Protein AF-A0A2E2ZB61-F1 (afdb_monomer_lite)

pLDDT: mean 94.24, std 4.58, range [71.56, 98.88]

Secondary structure (DSSP, 8-state):
--EEEE-EESSEE--S-HHHHHHHHH----SEEEEEEEEE----EE--TTS-EEEEE----GGG--HHHHTTTSEEEESBTT--SSEE--HHHHHHHHHTTTTTPPTTPPP---S-EEEEE-S--HHHHHHHHHHHHTT-GGGEEEEE--GGGGGG-HHHHHHHHHHH-S--HHHHHHHHTT--B-SSS-GGGTTS-TT---THHHHS-SEEEEE-S---GGG--B--HHHHHHHHTT-EEEEES-TTHHHHHHHTT----TTTS--GGGG--SHHHHHHHHHHHHHHHHHHGGGS-HHHHHHHHHHHHHHHHT----HHHHHTT-

Structure (mmCIF, N/CA/C/O backbone):
data_AF-A0A2E2ZB61-F1
#
_entry.id   AF-A0A2E2ZB61-F1
#
loop_
_atom_site.group_PDB
_atom_site.id
_atom_site.type_symbol
_atom_site.label_atom_id
_atom_site.label_alt_id
_atom_site.label_comp_id
_atom_site.label_asym_id
_atom_site.label_entity_id
_atom_site.label_seq_id
_atom_site.pdbx_PDB_ins_code
_atom_site.Cartn_x
_atom_site.Cartn_y
_atom_site.Cartn_z
_atom_site.occupancy
_atom_site.B_iso_or_equiv
_atom_site.auth_seq_id
_atom_site.auth_comp_id
_atom_site.auth_asym_id
_atom_site.auth_atom_id
_atom_site.pdbx_PDB_model_num
ATOM 1 N N . MET A 1 1 ? -23.243 -13.666 17.366 1.00 71.56 1 MET A N 1
ATOM 2 C CA . MET A 1 1 ? -22.706 -12.735 16.355 1.00 71.56 1 MET A CA 1
ATOM 3 C C . MET A 1 1 ? -22.171 -11.531 17.093 1.00 71.56 1 MET A C 1
ATOM 5 O O . MET A 1 1 ? -22.819 -11.119 18.053 1.00 71.56 1 MET A O 1
ATOM 9 N N . ALA A 1 2 ? -21.021 -11.002 16.669 1.00 82.12 2 ALA A N 1
ATOM 10 C CA . ALA A 1 2 ? -20.515 -9.730 17.169 1.00 82.12 2 ALA A CA 1
ATOM 11 C C . ALA A 1 2 ? -21.606 -8.652 17.096 1.00 82.12 2 ALA A C 1
ATOM 13 O O . ALA A 1 2 ? -22.300 -8.531 16.085 1.00 82.12 2 ALA A O 1
ATOM 14 N N . LYS A 1 3 ? -21.768 -7.884 18.171 1.00 90.44 3 LYS A N 1
ATOM 15 C CA . LYS A 1 3 ? -22.592 -6.680 18.191 1.00 90.44 3 LYS A CA 1
ATOM 16 C C . LYS A 1 3 ? -21.649 -5.489 18.261 1.00 90.44 3 LYS A C 1
ATOM 18 O O . LYS A 1 3 ? -21.134 -5.168 19.332 1.00 90.44 3 LYS A O 1
ATOM 23 N N . ILE A 1 4 ? -21.414 -4.870 17.109 1.00 93.25 4 ILE A N 1
ATOM 24 C CA . ILE A 1 4 ? -20.531 -3.713 16.984 1.00 93.25 4 ILE A CA 1
ATOM 25 C C . ILE A 1 4 ? -21.379 -2.447 16.915 1.00 93.25 4 ILE A C 1
ATOM 27 O O . ILE A 1 4 ? -22.296 -2.342 16.100 1.00 93.25 4 ILE A O 1
ATOM 31 N N . THR A 1 5 ? -21.090 -1.487 17.787 1.00 94.88 5 THR A N 1
ATOM 32 C CA . THR A 1 5 ? -21.780 -0.190 17.835 1.00 94.88 5 THR A CA 1
ATOM 33 C C . THR A 1 5 ? -20.784 0.955 17.717 1.00 94.88 5 THR A C 1
ATOM 35 O O . THR A 1 5 ? -19.651 0.849 18.178 1.00 94.88 5 THR A O 1
ATOM 38 N N . LEU A 1 6 ? -21.201 2.066 17.112 1.00 95.38 6 LEU A N 1
ATOM 39 C CA . LEU A 1 6 ? -20.344 3.241 16.959 1.00 95.38 6 LEU A CA 1
ATOM 40 C C . LEU A 1 6 ? -20.447 4.153 18.182 1.00 95.38 6 LEU A C 1
ATOM 42 O O . LEU A 1 6 ? -21.546 4.550 18.567 1.00 95.38 6 LEU A O 1
ATOM 46 N N . ALA A 1 7 ? -19.296 4.503 18.747 1.00 94.50 7 ALA A N 1
ATOM 47 C CA . ALA A 1 7 ? -19.148 5.549 19.751 1.00 94.50 7 ALA A CA 1
ATOM 48 C C . ALA A 1 7 ? -18.750 6.867 19.072 1.00 94.50 7 ALA A C 1
ATOM 50 O O . ALA A 1 7 ? -18.017 6.870 18.078 1.00 94.50 7 ALA A O 1
ATOM 51 N N . LYS A 1 8 ? -19.218 7.998 19.608 1.00 91.12 8 LYS A N 1
ATOM 52 C CA . LYS A 1 8 ? -18.970 9.325 19.024 1.00 91.12 8 LYS A CA 1
ATOM 53 C C . LYS A 1 8 ? -18.074 10.167 19.920 1.00 91.12 8 LYS A C 1
ATOM 55 O O . LYS A 1 8 ? -18.265 10.214 21.132 1.00 91.12 8 LYS A O 1
ATOM 60 N N . GLY A 1 9 ? -17.114 10.845 19.303 1.00 91.69 9 GLY A N 1
ATOM 61 C CA . GLY A 1 9 ? -16.237 11.803 19.961 1.00 91.69 9 GLY A CA 1
ATOM 62 C C . GLY A 1 9 ? -16.667 13.249 19.726 1.00 91.69 9 GLY A C 1
ATOM 63 O O . GLY A 1 9 ? -17.231 13.577 18.684 1.00 91.69 9 GLY A O 1
ATOM 64 N N . SER A 1 10 ? -16.336 14.150 20.652 1.00 94.69 10 SER A N 1
ATOM 65 C CA . SER A 1 10 ? -16.462 15.608 20.469 1.00 94.69 10 SER A CA 1
ATOM 66 C C . SER A 1 10 ? -15.292 16.214 19.667 1.00 94.69 10 SER A C 1
ATOM 68 O O . SER A 1 10 ? -14.859 17.334 19.936 1.00 94.69 10 SER A O 1
ATOM 70 N N . PHE A 1 11 ? -14.731 15.439 18.742 1.00 93.19 11 PHE A N 1
ATOM 71 C CA . PHE A 1 11 ? -13.558 15.722 17.911 1.00 93.19 11 PHE A CA 1
ATOM 72 C C . PHE A 1 11 ? -13.803 15.154 16.505 1.00 93.19 11 PHE A C 1
ATOM 74 O O . PHE A 1 11 ? -14.871 14.595 16.241 1.00 93.19 11 PHE A O 1
ATOM 81 N N . GLN A 1 12 ? -12.851 15.295 15.580 1.00 91.50 12 GLN A N 1
ATOM 82 C CA . GLN A 1 12 ? -13.060 14.812 14.220 1.00 91.50 12 GLN A CA 1
ATOM 83 C C . GLN A 1 12 ? -13.077 13.278 14.202 1.00 91.50 12 GLN A C 1
ATOM 85 O O . GLN A 1 12 ? -12.058 12.625 14.427 1.00 91.50 12 GLN A O 1
ATOM 90 N N . CYS A 1 13 ? -14.251 12.717 13.917 1.00 90.06 13 CYS A N 1
ATOM 91 C CA . CYS A 1 13 ? -14.482 11.282 13.790 1.00 90.06 13 CYS A CA 1
ATOM 92 C C . CYS A 1 13 ? -15.027 10.952 12.400 1.00 90.06 13 CYS A C 1
ATOM 94 O O . CYS A 1 13 ? -15.670 11.792 11.763 1.00 90.06 13 CYS A O 1
ATOM 96 N N . LEU A 1 14 ? -14.833 9.714 11.951 1.00 87.94 14 LEU A N 1
ATOM 97 C CA . LEU A 1 14 ? -15.616 9.169 10.847 1.00 87.94 14 LEU A CA 1
ATOM 98 C C . LEU A 1 14 ? -16.930 8.596 1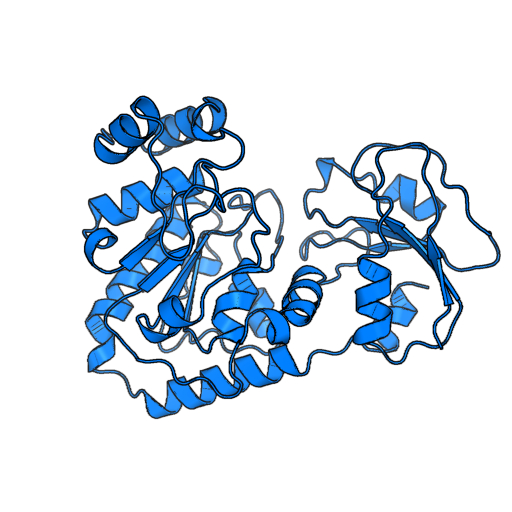1.387 1.00 87.94 14 LEU A C 1
ATOM 100 O O . LEU A 1 14 ? -16.929 7.712 12.237 1.00 87.94 14 LEU A O 1
ATOM 104 N N . ASP A 1 15 ? -18.060 9.027 10.828 1.00 83.62 15 ASP A N 1
ATOM 105 C CA . ASP A 1 15 ? -19.373 8.410 11.075 1.00 83.62 15 ASP A CA 1
ATOM 106 C C . ASP A 1 15 ? -19.550 7.129 10.222 1.00 83.62 15 ASP A C 1
ATOM 108 O O . ASP A 1 15 ? -20.551 6.942 9.528 1.00 83.62 15 ASP A O 1
ATOM 112 N N . THR A 1 16 ? -18.544 6.248 10.213 1.00 84.81 16 THR A N 1
ATOM 113 C CA . THR A 1 16 ? -18.516 5.022 9.394 1.00 84.81 16 THR A CA 1
ATOM 114 C C . THR A 1 16 ? -18.109 3.812 10.224 1.00 84.81 16 THR A C 1
ATOM 116 O O . THR A 1 16 ? -17.250 3.938 11.080 1.00 84.81 16 THR A O 1
ATOM 119 N N . ASN A 1 17 ? -18.648 2.625 9.931 1.00 88.25 17 ASN A N 1
ATOM 120 C CA . ASN A 1 17 ? -18.282 1.379 10.622 1.00 88.25 17 ASN A CA 1
ATOM 121 C C . ASN A 1 17 ? -17.197 0.591 9.868 1.00 88.25 17 ASN A C 1
ATOM 123 O O . ASN A 1 17 ? -17.417 -0.555 9.464 1.00 88.25 17 ASN A O 1
ATOM 127 N N . ARG A 1 18 ? -16.051 1.226 9.598 1.00 92.25 18 ARG A N 1
ATOM 128 C CA . ARG A 1 18 ? -15.001 0.659 8.737 1.00 92.25 18 ARG A CA 1
ATOM 129 C C . ARG A 1 18 ? -14.324 -0.536 9.395 1.00 92.25 18 ARG A C 1
ATOM 131 O O . ARG A 1 18 ? -14.334 -1.626 8.819 1.00 92.25 18 ARG A O 1
ATOM 138 N N . LEU A 1 19 ? -13.804 -0.362 10.609 1.00 94.44 19 LEU A N 1
ATOM 139 C CA . LEU A 1 19 ? -13.194 -1.458 11.361 1.00 94.44 19 LEU A CA 1
ATOM 140 C C . LEU A 1 19 ? -14.220 -2.536 11.712 1.00 94.44 19 LEU A C 1
ATOM 142 O O . LEU A 1 19 ? -13.933 -3.720 11.554 1.00 94.44 19 LEU A O 1
ATOM 146 N N . GLY A 1 20 ? -15.435 -2.151 12.110 1.00 94.50 20 GLY A N 1
ATOM 147 C CA . GLY A 1 20 ? -16.478 -3.123 12.434 1.00 94.50 20 GLY A CA 1
ATOM 148 C C . GLY A 1 20 ? -16.838 -4.027 11.256 1.00 94.50 20 GLY A C 1
ATOM 149 O O . GLY A 1 20 ? -16.889 -5.242 11.420 1.00 94.50 20 GLY A O 1
ATOM 150 N N . SER A 1 21 ? -16.963 -3.468 10.046 1.00 93.62 21 SER A N 1
ATOM 151 C CA . SER A 1 21 ? -17.215 -4.258 8.827 1.00 93.62 21 SER A CA 1
ATOM 152 C C . SER A 1 21 ? -16.088 -5.257 8.530 1.00 93.62 21 SER A C 1
ATOM 154 O O . SER A 1 21 ? -16.328 -6.348 8.011 1.00 93.62 21 SER A O 1
ATOM 156 N N . VAL A 1 22 ? -14.843 -4.891 8.853 1.00 95.44 22 VAL A N 1
ATOM 157 C CA . VAL A 1 22 ? -13.674 -5.770 8.730 1.00 95.44 22 VAL A CA 1
ATOM 158 C C . VAL A 1 22 ? -13.725 -6.897 9.769 1.00 95.44 22 VAL A C 1
ATOM 160 O O . VAL A 1 22 ? -13.552 -8.059 9.398 1.00 95.44 22 VAL A O 1
ATOM 163 N N . ILE A 1 23 ? -14.034 -6.587 11.032 1.00 95.06 23 ILE A N 1
ATOM 164 C CA . ILE A 1 23 ? -14.189 -7.576 12.113 1.00 95.06 23 ILE A CA 1
ATOM 165 C C . ILE A 1 23 ? -15.286 -8.585 11.769 1.00 95.06 23 ILE A C 1
ATOM 167 O O . ILE A 1 23 ? -15.045 -9.790 11.811 1.00 95.06 23 ILE A O 1
ATOM 171 N N . GLU A 1 24 ? -16.469 -8.111 11.380 1.00 93.50 24 GLU A N 1
ATOM 172 C CA . GLU A 1 24 ? -17.619 -8.960 11.043 1.00 93.50 24 GLU A CA 1
ATOM 173 C C . GLU A 1 24 ? -17.327 -9.918 9.881 1.00 93.50 24 GLU A C 1
ATOM 175 O O . GLU A 1 24 ? -17.855 -11.028 9.840 1.00 93.50 24 GLU A O 1
ATOM 180 N N . LYS A 1 25 ? -16.483 -9.504 8.928 1.00 94.38 25 LYS A N 1
ATOM 181 C CA . LYS A 1 25 ? -16.173 -10.293 7.731 1.00 94.38 25 LYS A CA 1
ATOM 182 C C . LYS A 1 25 ? -15.006 -11.264 7.919 1.00 94.38 25 LYS A C 1
ATOM 184 O O . LYS A 1 25 ? -14.996 -12.335 7.301 1.00 94.38 25 LYS A O 1
ATOM 189 N N . TYR A 1 26 ? -14.003 -10.893 8.713 1.00 96.31 26 TYR A N 1
ATOM 190 C CA . TYR A 1 26 ? -12.730 -11.620 8.783 1.00 96.31 26 TYR A CA 1
ATOM 191 C C . TYR A 1 26 ? -12.406 -12.221 10.146 1.00 96.31 26 TYR A C 1
ATOM 193 O O . TYR A 1 26 ? -11.349 -12.833 10.268 1.00 96.31 26 TYR A O 1
ATOM 201 N N . SER A 1 27 ? -13.300 -12.121 11.125 1.00 95.00 27 SER A N 1
ATOM 202 C CA . SER A 1 27 ? -13.147 -12.771 12.428 1.00 95.00 27 SER A CA 1
ATOM 203 C C . SER A 1 27 ? -14.341 -13.657 12.770 1.00 95.00 27 SER A C 1
ATOM 205 O O . SER A 1 27 ? -15.430 -13.475 12.229 1.00 95.00 27 SER A O 1
ATOM 207 N N . ASP A 1 28 ? -14.141 -14.563 13.726 1.00 92.81 28 ASP A N 1
ATOM 208 C CA . ASP A 1 28 ? -15.215 -15.338 14.358 1.00 92.81 28 ASP A CA 1
ATOM 209 C C . ASP A 1 28 ? -15.645 -14.721 15.706 1.00 92.81 28 ASP A C 1
ATOM 211 O O . ASP A 1 28 ? -16.215 -15.401 16.566 1.00 92.81 28 ASP A O 1
ATOM 215 N N . PHE A 1 29 ? -15.364 -13.427 15.919 1.00 92.62 29 PHE A N 1
ATOM 216 C CA . PHE A 1 29 ? -15.639 -12.758 17.185 1.00 92.62 29 PHE A CA 1
ATOM 217 C C . PHE A 1 29 ? -17.124 -12.813 17.551 1.00 92.62 29 PHE A C 1
ATOM 219 O O . PHE A 1 29 ? -18.026 -12.518 16.760 1.00 92.62 29 PHE A O 1
ATOM 226 N N . ASN A 1 30 ? -17.375 -13.160 18.810 1.00 90.88 30 ASN A N 1
ATOM 227 C CA . ASN A 1 30 ? -18.704 -13.211 19.386 1.00 90.88 30 ASN A CA 1
ATOM 228 C C . ASN A 1 30 ? -18.706 -12.459 20.719 1.00 90.88 30 ASN A C 1
ATOM 230 O O . ASN A 1 30 ? -18.315 -13.000 21.749 1.00 90.88 30 ASN A O 1
ATOM 234 N N . GLY A 1 31 ? -19.139 -11.203 20.687 1.00 91.38 31 GLY A N 1
ATOM 235 C CA . GLY A 1 31 ? -19.195 -10.324 21.849 1.00 91.38 31 GLY A CA 1
ATOM 236 C C . GLY A 1 31 ? -19.740 -8.946 21.483 1.00 91.38 31 GLY A C 1
ATOM 237 O O . GLY A 1 31 ? -20.143 -8.718 20.341 1.00 91.38 31 GLY A O 1
ATOM 238 N N . ASN A 1 32 ? -19.753 -8.035 22.453 1.00 94.31 32 ASN A N 1
ATOM 239 C CA . ASN A 1 32 ? -20.129 -6.640 22.239 1.00 94.31 32 ASN A CA 1
ATOM 240 C C . ASN A 1 32 ? -18.859 -5.785 22.179 1.00 94.31 32 ASN A C 1
ATOM 242 O O . ASN A 1 32 ? -17.970 -5.964 23.009 1.00 94.31 32 ASN A O 1
ATOM 246 N N . LEU A 1 33 ? -18.788 -4.865 21.219 1.00 95.12 33 LEU A N 1
ATOM 247 C CA . LEU A 1 33 ? -17.667 -3.941 21.063 1.00 95.12 33 LEU A CA 1
ATOM 248 C C . LEU A 1 33 ? -18.177 -2.574 20.601 1.00 95.12 33 LEU A C 1
ATOM 250 O O . LEU A 1 33 ? -19.009 -2.486 19.697 1.00 95.12 33 LEU A O 1
ATOM 254 N N . GLN A 1 34 ? -17.649 -1.507 21.190 1.00 96.69 34 GLN A N 1
ATOM 255 C CA . GLN A 1 34 ? -17.842 -0.144 20.711 1.00 96.69 34 GLN A CA 1
ATOM 256 C C . GLN A 1 34 ? -16.609 0.324 19.949 1.00 96.69 34 GLN A C 1
ATOM 258 O O . GLN A 1 34 ? -15.489 0.107 20.404 1.00 96.69 34 GLN A O 1
ATOM 263 N N . ILE A 1 35 ? -16.805 0.985 18.810 1.00 96.81 35 ILE A N 1
ATOM 264 C CA . ILE A 1 35 ? -15.712 1.542 18.007 1.00 96.81 35 ILE A CA 1
ATOM 265 C C . ILE A 1 35 ? -15.910 3.048 17.856 1.00 96.81 35 ILE A C 1
ATOM 267 O O . ILE A 1 35 ? -16.968 3.499 17.420 1.00 96.81 35 ILE A O 1
ATOM 271 N N . CYS A 1 36 ? -14.880 3.820 18.192 1.00 96.06 36 CYS A N 1
ATOM 272 C CA . CYS A 1 36 ? -14.762 5.236 17.864 1.00 96.06 36 CYS A CA 1
ATOM 273 C C . CYS A 1 36 ? -13.695 5.409 16.773 1.00 96.06 36 CYS A C 1
ATOM 275 O O . CYS A 1 36 ? -12.520 5.133 17.005 1.00 96.06 36 CYS A O 1
ATOM 277 N N . GLU A 1 37 ? -14.099 5.845 15.580 1.00 94.81 37 GLU A N 1
ATOM 278 C CA . GLU A 1 37 ? -13.208 6.024 14.423 1.00 94.81 37 GLU A CA 1
ATOM 279 C C . GLU A 1 37 ? -12.602 7.432 14.447 1.00 94.81 37 GLU A C 1
ATOM 281 O O . GLU A 1 37 ? -13.177 8.394 13.932 1.00 94.81 37 GLU A O 1
ATOM 286 N N . HIS A 1 38 ? -11.452 7.556 15.103 1.00 94.88 38 HIS A N 1
ATOM 287 C CA . HIS A 1 38 ? -10.764 8.816 15.355 1.00 94.88 38 HIS A CA 1
ATOM 288 C C . HIS A 1 38 ? -9.944 9.275 14.135 1.00 94.88 38 HIS A C 1
ATOM 290 O O . HIS A 1 38 ? -9.077 8.545 13.643 1.00 94.88 38 HIS A O 1
ATOM 296 N N . MET A 1 39 ? -10.138 10.531 13.716 1.00 92.38 39 MET A N 1
ATOM 297 C CA . MET A 1 39 ? -9.334 11.179 12.672 1.00 92.38 39 MET A CA 1
ATOM 298 C C . MET A 1 39 ? -8.326 12.165 13.253 1.00 92.38 39 MET A C 1
ATOM 300 O O . MET A 1 39 ? -7.133 12.018 13.017 1.00 92.38 39 MET A O 1
ATOM 304 N N . GLU A 1 40 ? -8.790 13.165 14.001 1.00 93.44 40 GLU A N 1
ATOM 305 C CA . GLU A 1 40 ? -7.927 14.223 14.530 1.00 93.44 40 GLU A CA 1
ATOM 306 C C . GLU A 1 40 ? -8.566 14.917 15.741 1.00 93.44 40 GLU A C 1
ATOM 308 O O . GLU A 1 40 ? -9.788 15.091 15.830 1.00 93.44 40 GLU A O 1
ATOM 313 N N . GLY A 1 41 ? -7.709 15.381 16.650 1.00 92.88 41 GLY A N 1
ATOM 314 C CA . GLY A 1 41 ? -8.080 16.227 17.777 1.00 92.88 41 GLY A CA 1
ATOM 315 C C . GLY A 1 41 ? -8.187 15.477 19.103 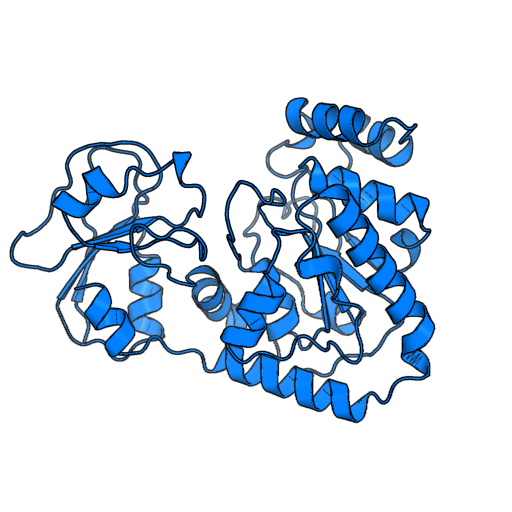1.00 92.88 41 GLY A C 1
ATOM 316 O O . GLY A 1 41 ? -7.776 14.331 19.248 1.00 92.88 41 GLY A O 1
ATOM 317 N N . LYS A 1 42 ? -8.703 16.171 20.120 1.00 94.06 42 LYS A N 1
ATOM 318 C CA . LYS A 1 42 ? -8.936 15.616 21.459 1.00 94.06 42 LYS A CA 1
ATOM 319 C C . LYS A 1 42 ? -10.298 16.055 21.960 1.00 94.06 42 LYS A C 1
ATOM 321 O O . LYS A 1 42 ? -10.725 17.179 21.702 1.00 94.06 42 LYS A O 1
ATOM 326 N N . GLY A 1 43 ? -10.952 15.189 22.717 1.00 94.25 43 GLY A N 1
ATOM 327 C CA . GLY A 1 43 ? -12.238 15.480 23.328 1.00 94.25 43 GLY A CA 1
ATOM 328 C C . GLY A 1 43 ? -12.838 14.249 23.987 1.00 94.25 43 GLY A C 1
ATOM 329 O O . GLY A 1 43 ? -12.231 13.180 24.013 1.00 94.25 43 GLY A O 1
ATOM 330 N N . ASN A 1 44 ? -14.045 14.409 24.516 1.00 94.94 44 ASN A N 1
ATOM 331 C CA . ASN A 1 44 ? -14.742 13.326 25.198 1.00 94.94 44 ASN A CA 1
ATOM 332 C C . ASN A 1 44 ? -15.339 12.342 24.190 1.00 94.94 44 ASN A C 1
ATOM 334 O O . ASN A 1 44 ? -15.680 12.731 23.072 1.00 94.94 44 ASN A O 1
ATOM 338 N N . ILE A 1 45 ? -15.508 11.092 24.618 1.00 96.31 45 ILE A N 1
ATOM 339 C CA . ILE A 1 45 ? -16.211 10.047 23.870 1.00 96.31 45 ILE A CA 1
ATOM 340 C C . ILE A 1 45 ? -17.492 9.700 24.629 1.00 96.31 45 ILE A C 1
ATOM 342 O O . ILE A 1 45 ? -17.451 9.461 25.837 1.00 96.31 45 ILE A O 1
ATOM 346 N N . GLU A 1 46 ? -18.619 9.673 23.925 1.00 95.25 46 GLU A N 1
ATOM 347 C CA . GLU A 1 46 ? -19.887 9.147 24.424 1.00 95.25 46 GLU A CA 1
ATOM 348 C C . GLU A 1 46 ? -19.982 7.657 24.075 1.00 95.25 46 GLU A C 1
ATOM 350 O O . GLU A 1 46 ? -19.995 7.283 22.899 1.00 95.25 46 GLU A O 1
ATOM 355 N N . TYR A 1 47 ? -19.992 6.810 25.106 1.00 96.12 47 TYR A N 1
ATOM 356 C CA . TYR A 1 47 ? -20.020 5.352 24.991 1.00 96.12 47 TYR A CA 1
ATOM 357 C C . TYR A 1 47 ? -20.579 4.714 26.273 1.00 96.12 47 TYR A C 1
ATOM 359 O O . TYR A 1 47 ? -20.575 5.325 27.347 1.00 96.12 47 TYR A O 1
ATOM 367 N N . ASP A 1 48 ? -21.051 3.477 26.160 1.00 96.12 48 ASP A N 1
ATOM 368 C CA . ASP A 1 48 ? -21.442 2.625 27.282 1.00 96.12 48 ASP A CA 1
ATOM 369 C C . ASP A 1 48 ? -20.199 2.101 28.019 1.00 96.12 48 ASP A C 1
ATOM 371 O O . ASP A 1 48 ? -19.383 1.394 27.436 1.00 96.12 48 ASP A O 1
ATOM 375 N N . LYS A 1 49 ? -20.054 2.415 29.307 1.00 93.62 49 LYS A N 1
ATOM 376 C CA . LYS A 1 49 ? -18.870 2.028 30.091 1.00 93.62 49 LYS A CA 1
ATOM 377 C C . LYS A 1 49 ? -18.796 0.534 30.407 1.00 93.62 49 LYS A C 1
ATOM 379 O O . LYS A 1 49 ? -17.715 0.063 30.751 1.00 93.62 49 LYS A O 1
ATOM 384 N N . ASP A 1 50 ? -19.903 -0.195 30.280 1.00 94.88 50 ASP A N 1
ATOM 385 C CA . ASP A 1 50 ? -19.951 -1.638 30.534 1.00 94.88 50 ASP A CA 1
ATOM 386 C C . ASP A 1 50 ? -19.588 -2.468 29.286 1.00 94.88 50 ASP A C 1
ATOM 388 O O . ASP A 1 50 ? -19.455 -3.691 29.363 1.00 94.88 50 ASP A O 1
ATOM 392 N N . THR A 1 51 ? -19.391 -1.813 28.134 1.00 95.88 51 THR A N 1
ATOM 393 C CA . THR A 1 51 ? -19.005 -2.448 26.869 1.00 95.88 51 THR A CA 1
ATOM 394 C C . THR A 1 51 ? -17.602 -1.983 26.446 1.00 95.88 51 THR A C 1
ATOM 396 O O . THR A 1 51 ? -17.376 -0.773 26.379 1.00 95.88 51 THR A O 1
ATOM 399 N N . PRO A 1 52 ? -16.665 -2.891 26.089 1.00 96.69 52 PRO A N 1
ATOM 400 C CA . PRO A 1 52 ? -15.321 -2.512 25.648 1.00 96.69 52 PRO A CA 1
ATOM 401 C C . PRO A 1 52 ? -15.334 -1.465 24.531 1.00 96.69 52 PRO A C 1
ATOM 403 O O . PRO A 1 52 ? -16.143 -1.549 23.602 1.00 96.69 52 PRO A O 1
ATOM 406 N N . LEU A 1 53 ? -14.432 -0.486 24.624 1.00 97.50 53 LEU A N 1
ATOM 407 C CA . LEU A 1 53 ? -14.268 0.584 23.644 1.00 97.50 53 LEU A CA 1
ATOM 408 C C . LEU A 1 53 ? -12.916 0.454 22.941 1.00 97.50 53 LEU A C 1
ATOM 410 O O . LEU A 1 53 ? -11.862 0.470 23.579 1.00 97.50 53 LEU A O 1
ATOM 414 N N . VAL A 1 54 ? -12.964 0.422 21.615 1.00 96.94 54 VAL A N 1
ATOM 415 C CA . VAL A 1 54 ? -11.814 0.569 20.729 1.00 96.94 54 VAL A CA 1
ATOM 416 C C . VAL A 1 54 ? -11.842 1.958 20.104 1.00 96.94 54 VAL A C 1
ATOM 418 O O . VAL A 1 54 ? -12.826 2.363 19.487 1.00 96.94 54 VAL A O 1
ATOM 421 N N . ILE A 1 55 ? -10.738 2.683 20.233 1.00 96.44 55 ILE A N 1
ATOM 422 C CA . ILE A 1 55 ? -10.467 3.915 19.502 1.00 96.44 55 ILE A CA 1
ATOM 423 C C . ILE A 1 55 ? -9.595 3.528 18.316 1.00 96.44 55 ILE A C 1
ATOM 425 O O . ILE A 1 55 ? -8.419 3.201 18.479 1.00 96.44 55 ILE A O 1
ATOM 429 N N . PHE A 1 56 ? -10.177 3.530 17.125 1.00 95.88 56 PHE A N 1
ATOM 430 C CA . PHE A 1 56 ? -9.475 3.148 15.914 1.00 95.88 56 PHE A CA 1
ATOM 431 C C . PHE A 1 56 ? -9.008 4.382 15.150 1.00 95.88 56 PHE A C 1
ATOM 433 O O . PHE A 1 56 ? -9.804 5.258 14.819 1.00 95.88 56 PHE A O 1
ATOM 440 N N . HIS A 1 57 ? -7.710 4.436 14.865 1.00 93.81 57 HIS A N 1
ATOM 441 C CA . HIS A 1 57 ? -7.082 5.491 14.090 1.00 93.81 57 HIS A CA 1
ATOM 442 C C . HIS A 1 57 ? -6.520 4.914 12.790 1.00 93.81 57 HIS A C 1
ATOM 444 O O . HIS A 1 57 ? -5.539 4.168 12.781 1.00 93.81 57 HIS A O 1
ATOM 450 N N . THR A 1 58 ? -7.172 5.243 11.673 1.00 87.19 58 THR A N 1
ATOM 451 C CA . THR A 1 58 ? -6.826 4.695 10.351 1.00 87.19 58 THR A CA 1
ATOM 452 C C . THR A 1 58 ? -5.514 5.239 9.794 1.00 87.19 58 THR A C 1
ATOM 454 O O . THR A 1 58 ? -4.911 4.619 8.917 1.00 87.19 58 THR A O 1
ATOM 457 N N . GLU A 1 59 ? -5.089 6.407 10.272 1.00 78.88 59 GLU A N 1
ATOM 458 C CA . GLU A 1 59 ? -3.827 7.020 9.877 1.00 78.88 59 GLU A CA 1
ATOM 459 C C . GLU A 1 59 ? -2.669 6.439 10.695 1.00 78.88 59 GLU A C 1
ATOM 461 O O . GLU A 1 59 ? -2.810 6.042 11.852 1.00 78.88 59 GLU A O 1
ATOM 466 N N . GLY A 1 60 ? -1.498 6.359 10.068 1.00 72.38 60 GLY A N 1
ATOM 467 C CA . GLY A 1 60 ? -0.271 5.928 10.733 1.00 72.38 60 GLY A CA 1
ATOM 468 C C . GLY A 1 60 ? 0.551 7.073 11.318 1.00 72.38 60 GLY A C 1
ATOM 469 O O . GLY A 1 60 ? 1.630 6.816 11.838 1.00 72.38 60 GLY A O 1
ATOM 470 N N . ASP A 1 61 ? 0.111 8.327 11.196 1.00 82.25 61 ASP A N 1
ATOM 471 C CA . ASP A 1 61 ? 0.919 9.478 11.603 1.00 82.25 61 ASP A CA 1
ATOM 472 C C . ASP A 1 61 ? 0.637 9.844 13.077 1.00 82.25 61 ASP A C 1
ATOM 474 O O . ASP A 1 61 ? -0.461 10.313 13.396 1.00 82.25 61 ASP A O 1
ATOM 478 N N . PRO A 1 62 ? 1.614 9.664 13.990 1.00 78.12 62 PRO A N 1
ATOM 479 C CA . PRO A 1 62 ? 1.418 9.875 15.424 1.00 78.12 62 PRO A CA 1
ATOM 480 C C . PRO A 1 62 ? 1.076 11.323 15.785 1.00 78.12 62 PRO A C 1
ATOM 482 O O . PRO A 1 62 ? 0.622 11.576 16.897 1.00 78.12 62 PRO A O 1
ATOM 485 N N . LYS A 1 63 ? 1.276 12.289 14.880 1.00 87.31 63 LYS A N 1
ATOM 486 C CA . LYS A 1 63 ? 0.952 13.693 15.161 1.00 87.31 63 LYS A CA 1
ATOM 487 C C . LYS A 1 63 ? -0.553 13.953 15.281 1.00 87.31 63 LYS A C 1
ATOM 489 O O . LYS A 1 63 ? -0.934 14.961 15.868 1.00 87.31 63 LYS A O 1
ATOM 494 N N . TYR A 1 64 ? -1.390 13.081 14.713 1.00 89.88 64 TYR A N 1
ATOM 495 C CA . TYR A 1 64 ? -2.838 13.282 14.687 1.00 89.88 64 TYR A CA 1
ATOM 496 C C . TYR A 1 64 ? -3.557 12.680 15.890 1.00 89.88 64 TYR A C 1
ATOM 498 O O . TYR A 1 64 ? -4.698 13.057 16.139 1.00 89.88 64 TYR A O 1
ATOM 506 N N . ILE A 1 65 ? -2.908 11.799 16.660 1.00 92.00 65 ILE A N 1
ATOM 507 C CA . ILE A 1 65 ? -3.522 11.104 17.793 1.00 92.00 65 ILE A CA 1
ATOM 508 C C . ILE A 1 65 ? -2.680 11.214 19.067 1.00 92.00 65 ILE A C 1
ATOM 510 O O . ILE A 1 65 ? -1.484 10.939 19.082 1.00 92.00 65 ILE A O 1
ATOM 514 N N . ASP A 1 66 ? -3.333 11.548 20.182 1.00 94.00 66 ASP A N 1
ATOM 515 C CA . ASP A 1 66 ? -2.743 11.403 21.514 1.00 94.00 66 ASP A CA 1
ATOM 516 C C . ASP A 1 66 ? -3.180 10.079 22.139 1.00 94.00 66 ASP A C 1
ATOM 518 O O . ASP A 1 66 ? -4.256 9.956 22.729 1.00 94.00 66 ASP A O 1
ATOM 522 N N . ILE A 1 67 ? -2.325 9.073 21.983 1.00 93.75 67 ILE A N 1
ATOM 523 C CA . ILE A 1 67 ? -2.604 7.713 22.444 1.00 93.75 67 ILE A CA 1
ATOM 524 C C . ILE A 1 67 ? -2.707 7.644 23.967 1.00 93.75 67 ILE A C 1
ATOM 526 O O . ILE A 1 67 ? -3.560 6.914 24.468 1.00 93.75 67 ILE A O 1
ATOM 530 N N . ASP A 1 68 ? -1.894 8.398 24.711 1.00 94.62 68 ASP A N 1
ATOM 531 C CA . ASP A 1 68 ? -1.940 8.367 26.178 1.00 94.62 68 ASP A CA 1
ATOM 532 C C . ASP A 1 68 ? -3.272 8.935 26.678 1.00 94.62 68 ASP A C 1
ATOM 534 O O . ASP A 1 68 ? -3.890 8.380 27.586 1.00 94.62 68 ASP A O 1
ATOM 538 N N . TYR A 1 69 ? -3.750 10.011 26.045 1.00 95.88 69 TYR A N 1
ATOM 539 C CA . TYR A 1 69 ? -5.059 10.584 26.337 1.00 95.88 69 TYR A CA 1
ATOM 540 C C . TYR A 1 69 ? -6.190 9.587 26.054 1.00 95.88 69 TYR A C 1
ATOM 542 O O . TYR A 1 69 ? -7.008 9.329 26.941 1.00 95.88 69 TYR A O 1
ATOM 550 N N . PHE A 1 70 ? -6.226 8.999 24.853 1.00 96.25 70 PHE A N 1
ATOM 551 C CA . PHE A 1 70 ? -7.313 8.101 24.450 1.00 96.25 70 PHE A CA 1
ATOM 552 C C . PHE A 1 70 ? -7.281 6.737 25.146 1.00 96.25 70 PHE A C 1
ATOM 554 O O . PHE A 1 70 ? -8.338 6.141 25.353 1.00 96.25 70 PHE A O 1
ATOM 561 N N . SER A 1 71 ? -6.110 6.295 25.614 1.00 95.19 71 SER A N 1
ATOM 562 C CA . SER A 1 71 ? -5.969 5.072 26.416 1.00 95.19 71 SER A CA 1
ATOM 563 C C . SER A 1 71 ? -6.716 5.136 27.755 1.00 95.19 71 SER A C 1
ATOM 565 O O . SER A 1 71 ? -6.960 4.100 28.366 1.00 95.19 71 SER A O 1
ATOM 567 N N . ASN A 1 72 ? -7.123 6.332 28.207 1.00 95.06 72 ASN A N 1
ATOM 568 C CA . ASN A 1 72 ? -7.983 6.492 29.386 1.00 95.06 72 ASN A CA 1
ATOM 569 C C . ASN A 1 72 ? -9.459 6.146 29.118 1.00 95.06 72 ASN A C 1
ATOM 571 O O . ASN A 1 72 ? -10.225 5.998 30.068 1.00 95.06 72 ASN A O 1
ATOM 575 N N . PHE A 1 73 ? -9.874 6.057 27.850 1.00 95.50 73 PHE A N 1
ATOM 576 C CA . PHE A 1 73 ? -11.250 5.733 27.459 1.00 95.50 73 PHE A CA 1
ATOM 577 C C . PHE A 1 73 ? -11.392 4.278 27.005 1.00 95.50 73 PHE A C 1
ATOM 579 O O . PHE A 1 73 ? -12.415 3.656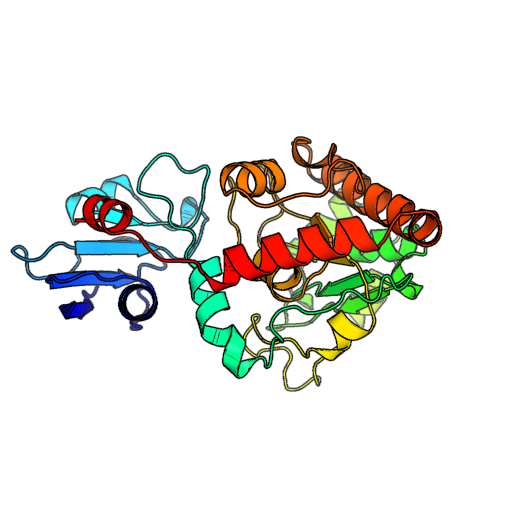 27.270 1.00 95.50 73 PHE A O 1
ATOM 586 N N . GLY A 1 74 ? -10.386 3.740 26.317 1.00 95.56 74 GLY A N 1
ATOM 587 C CA . GLY A 1 74 ? -10.426 2.402 25.734 1.00 95.56 74 GLY A CA 1
ATOM 588 C C . GLY A 1 74 ? -9.105 2.027 25.069 1.00 95.56 74 GLY A C 1
ATOM 589 O O . GLY A 1 74 ? -8.110 2.744 25.190 1.00 95.56 74 GLY A O 1
ATOM 590 N N . LYS A 1 75 ? -9.070 0.900 24.356 1.00 96.56 75 LYS A N 1
ATOM 591 C CA . LYS A 1 75 ? -7.867 0.471 23.630 1.00 96.56 75 LYS A CA 1
ATOM 592 C C . LYS A 1 75 ? -7.698 1.271 22.349 1.00 96.56 75 LYS A C 1
ATOM 594 O O . LYS A 1 75 ? -8.639 1.415 21.576 1.00 96.56 75 LYS A O 1
ATOM 599 N N . VAL A 1 76 ? -6.486 1.764 22.106 1.00 96.06 76 VAL A N 1
ATOM 600 C CA . VAL A 1 76 ? -6.161 2.490 20.876 1.00 96.06 76 VAL A CA 1
ATOM 601 C C . VAL A 1 76 ? -5.535 1.539 19.865 1.00 96.06 76 VAL A C 1
ATOM 603 O O . VAL A 1 76 ? -4.498 0.936 20.143 1.00 96.06 76 VAL A O 1
ATOM 606 N N . ILE A 1 77 ? -6.146 1.444 18.687 1.00 95.31 77 ILE A N 1
ATOM 607 C CA . ILE A 1 77 ? -5.660 0.657 17.553 1.00 95.31 77 ILE A CA 1
ATOM 608 C C . ILE A 1 77 ? -5.232 1.609 16.433 1.00 95.31 77 ILE A C 1
ATOM 610 O O . ILE A 1 77 ? -5.967 2.540 16.104 1.00 95.31 77 ILE A O 1
ATOM 614 N N . HIS A 1 78 ? -4.065 1.375 15.831 1.00 94.69 78 HIS A N 1
ATOM 615 C CA . HIS A 1 78 ? -3.504 2.212 14.764 1.00 94.69 78 HIS A CA 1
ATOM 616 C C . HIS A 1 78 ? -2.828 1.385 13.665 1.00 94.69 78 HIS A C 1
ATOM 618 O O . HIS A 1 78 ? -2.569 0.195 13.815 1.00 94.69 78 HIS A O 1
ATOM 624 N N . CYS A 1 79 ? -2.492 2.037 12.553 1.00 94.44 79 CYS A N 1
ATOM 625 C CA . CYS A 1 79 ? -1.961 1.374 11.356 1.00 94.44 79 CYS A CA 1
ATOM 626 C C . CYS A 1 79 ? -0.436 1.524 11.159 1.00 94.44 79 CYS A C 1
ATOM 628 O O . CYS A 1 79 ? 0.079 1.211 10.089 1.00 94.44 79 CYS A O 1
ATOM 630 N N . ASN A 1 80 ? 0.295 2.024 12.161 1.00 93.81 80 ASN A N 1
ATOM 631 C CA . ASN A 1 80 ? 1.760 2.170 12.123 1.00 93.81 80 ASN A CA 1
ATOM 632 C C . ASN A 1 80 ? 2.477 1.054 12.899 1.00 93.81 80 ASN A C 1
ATOM 634 O O . ASN A 1 80 ? 2.344 0.985 14.117 1.00 93.81 80 ASN A O 1
ATOM 638 N N . ALA A 1 81 ? 3.254 0.212 12.220 1.00 92.94 81 ALA A N 1
ATOM 639 C CA . ALA A 1 81 ? 3.893 -0.968 12.806 1.00 92.94 81 ALA A CA 1
ATOM 640 C C . ALA A 1 81 ? 5.084 -0.652 13.732 1.00 92.94 81 ALA A C 1
ATOM 642 O O . ALA A 1 81 ? 5.459 -1.490 14.547 1.00 92.94 81 ALA A O 1
ATOM 643 N N . ASN A 1 82 ? 5.676 0.546 13.646 1.00 90.69 82 ASN A N 1
ATOM 644 C CA . ASN A 1 82 ? 6.772 0.959 14.535 1.00 90.69 82 ASN A CA 1
ATOM 645 C C . ASN A 1 82 ? 6.301 1.739 15.766 1.00 90.69 82 ASN A C 1
ATOM 647 O O . ASN A 1 82 ? 7.107 2.018 16.655 1.00 90.69 82 ASN A O 1
ATOM 651 N N . MET A 1 83 ? 5.026 2.126 15.829 1.00 88.25 83 MET A N 1
ATOM 652 C CA . MET A 1 83 ? 4.490 2.813 16.999 1.00 88.25 83 MET A CA 1
ATOM 653 C C . MET A 1 83 ? 4.307 1.815 18.145 1.00 88.25 83 MET A C 1
ATOM 655 O O . MET A 1 83 ? 3.562 0.850 18.029 1.00 88.25 83 MET A O 1
ATOM 659 N N . SER A 1 84 ? 5.009 2.056 19.254 1.00 87.12 84 SER A N 1
ATOM 660 C CA . SER A 1 84 ? 4.999 1.178 20.432 1.00 87.12 84 SER A CA 1
ATOM 661 C C . SER A 1 84 ? 3.831 1.428 21.385 1.00 87.12 84 SER A C 1
ATOM 663 O O . SER A 1 84 ? 3.507 0.571 22.202 1.00 87.12 84 SER A O 1
ATOM 665 N N . LYS A 1 85 ? 3.228 2.619 21.321 1.00 90.62 85 LYS A N 1
ATOM 666 C CA . LYS A 1 85 ? 2.033 2.961 22.093 1.00 90.62 85 LYS A CA 1
ATOM 667 C C . LYS A 1 85 ? 0.799 2.568 21.297 1.00 90.62 85 LYS A C 1
ATOM 669 O O . LYS A 1 85 ? 0.710 2.922 20.130 1.00 90.62 85 LYS A O 1
ATOM 674 N N . GLY A 1 86 ? -0.168 1.943 21.961 1.00 92.62 86 GLY A N 1
ATOM 675 C CA . GLY A 1 86 ? -1.351 1.399 21.300 1.00 92.62 86 GLY A CA 1
ATOM 676 C C . GLY A 1 86 ? -1.086 0.015 20.712 1.00 92.62 86 GLY A C 1
ATOM 677 O O . GLY A 1 86 ? -0.131 -0.663 21.093 1.00 92.62 86 GLY A O 1
ATOM 678 N N . ILE A 1 87 ? -1.985 -0.424 19.837 1.00 94.81 87 ILE A N 1
ATOM 679 C CA . ILE A 1 87 ? -1.934 -1.734 19.190 1.00 94.81 87 ILE A CA 1
ATOM 680 C C . ILE A 1 87 ? -1.903 -1.524 17.680 1.00 94.81 87 ILE A C 1
ATOM 682 O O . ILE A 1 87 ? -2.815 -0.930 17.103 1.00 94.81 87 ILE A O 1
ATOM 686 N N . PHE A 1 88 ? -0.864 -2.044 17.032 1.00 94.94 88 PHE A N 1
ATOM 687 C CA . PHE A 1 88 ? -0.817 -2.088 15.579 1.00 94.94 88 PHE A CA 1
ATOM 688 C C . PHE A 1 88 ? -1.858 -3.074 15.037 1.00 94.94 88 PHE A C 1
ATOM 690 O O . PHE A 1 88 ? -1.933 -4.220 15.477 1.00 94.94 88 PHE A O 1
ATOM 697 N N . PHE A 1 89 ? -2.607 -2.640 14.028 1.00 95.44 89 PHE A N 1
ATOM 698 C CA . PHE A 1 89 ? -3.467 -3.491 13.223 1.00 95.44 89 PHE A CA 1
ATOM 699 C C . PHE A 1 89 ? -3.262 -3.180 11.742 1.00 95.44 89 PHE A C 1
ATOM 701 O O . PHE A 1 89 ? -3.342 -2.028 11.308 1.00 95.44 89 PHE A O 1
ATOM 708 N N . ASN A 1 90 ? -3.041 -4.221 10.940 1.00 94.62 90 ASN A N 1
ATOM 709 C CA . ASN A 1 90 ? -2.846 -4.115 9.494 1.00 94.62 90 ASN A CA 1
ATOM 710 C C . ASN A 1 90 ? -4.186 -3.930 8.753 1.00 94.62 90 ASN A C 1
ATOM 712 O O . ASN A 1 90 ? -4.558 -4.708 7.871 1.00 94.62 90 ASN A O 1
ATOM 716 N N . TYR A 1 91 ? -4.939 -2.899 9.137 1.00 96.06 91 TYR A N 1
ATOM 717 C CA . TYR A 1 91 ? -6.286 -2.630 8.641 1.00 96.06 91 TYR A CA 1
ATOM 718 C C . TYR A 1 91 ? -6.334 -2.540 7.111 1.00 96.06 91 TYR A C 1
ATOM 720 O O . TYR A 1 91 ? -7.231 -3.105 6.492 1.00 96.06 91 TYR A O 1
ATOM 728 N N . TRP A 1 92 ? -5.358 -1.872 6.488 1.00 96.06 92 TRP A N 1
ATOM 729 C CA . TRP A 1 92 ? -5.357 -1.628 5.043 1.00 96.06 92 TRP A CA 1
ATOM 730 C C . TRP A 1 92 ? -5.228 -2.903 4.197 1.00 96.06 92 TRP A C 1
ATOM 732 O O . TRP A 1 92 ? -5.702 -2.923 3.060 1.00 96.06 92 TRP A O 1
ATOM 742 N N . ALA A 1 93 ? -4.667 -3.985 4.750 1.00 97.06 93 ALA A N 1
ATOM 743 C CA . ALA A 1 93 ? -4.701 -5.302 4.116 1.00 97.06 93 ALA A CA 1
ATOM 744 C C . ALA A 1 93 ? -6.126 -5.861 4.058 1.00 97.06 93 ALA A C 1
ATOM 746 O O . ALA A 1 93 ? -6.606 -6.235 2.988 1.00 97.06 93 ALA A O 1
ATOM 747 N N . TYR A 1 94 ? -6.822 -5.877 5.199 1.00 97.12 94 TYR A N 1
ATOM 748 C CA . TYR A 1 94 ? -8.192 -6.385 5.302 1.00 97.12 94 TYR A CA 1
ATOM 749 C C . TYR A 1 94 ? -9.183 -5.534 4.522 1.00 97.12 94 TYR A C 1
ATOM 751 O O . TYR A 1 94 ? -10.067 -6.050 3.838 1.00 97.12 94 TYR A O 1
ATOM 759 N N . ASP A 1 95 ? -9.019 -4.224 4.606 1.00 95.12 95 ASP A N 1
ATOM 760 C CA . ASP A 1 95 ? -9.799 -3.253 3.871 1.00 95.12 95 ASP A CA 1
ATOM 761 C C . ASP A 1 95 ? -9.644 -3.482 2.357 1.00 95.12 95 ASP A C 1
ATOM 763 O O . ASP A 1 95 ? -10.655 -3.669 1.684 1.00 95.12 95 ASP A O 1
ATOM 767 N N . TYR A 1 96 ? -8.428 -3.650 1.824 1.00 96.06 96 TYR A N 1
ATOM 768 C CA . TYR A 1 96 ? -8.245 -4.041 0.421 1.00 96.06 96 TYR A CA 1
ATOM 769 C C . TYR A 1 96 ? -8.834 -5.426 0.102 1.00 96.06 96 TYR A C 1
ATOM 771 O O . TYR A 1 96 ? -9.501 -5.595 -0.924 1.00 96.06 96 TYR A O 1
ATOM 779 N N . LEU A 1 97 ? -8.679 -6.399 1.008 1.00 95.62 97 LEU A N 1
ATOM 780 C CA . LEU A 1 97 ? -9.259 -7.737 0.878 1.00 95.62 97 LEU A CA 1
ATOM 781 C C . LEU A 1 97 ? -10.787 -7.676 0.700 1.00 95.62 97 LEU A C 1
ATOM 783 O O . LEU A 1 97 ? -11.354 -8.479 -0.044 1.00 95.62 97 LEU A O 1
ATOM 787 N N . THR A 1 98 ? -11.475 -6.691 1.305 1.00 93.94 98 THR A N 1
ATOM 788 C CA . THR A 1 98 ? -12.931 -6.522 1.119 1.00 93.94 98 THR A CA 1
ATOM 789 C C . THR A 1 98 ? -13.345 -6.257 -0.327 1.00 93.94 98 THR A C 1
ATOM 791 O O . THR A 1 98 ? -14.455 -6.655 -0.690 1.00 93.94 98 THR A O 1
ATOM 794 N N . HIS A 1 99 ? -12.456 -5.683 -1.142 1.00 92.75 99 HIS A N 1
ATOM 795 C CA . HIS A 1 99 ? -12.727 -5.259 -2.515 1.00 92.75 99 HIS A CA 1
ATOM 796 C C . HIS A 1 99 ? -12.264 -6.256 -3.584 1.00 92.75 99 HIS A C 1
ATOM 798 O O . HIS A 1 99 ? -12.594 -6.078 -4.751 1.00 92.75 99 HIS A O 1
ATOM 804 N N . ILE A 1 100 ? -11.559 -7.335 -3.229 1.00 93.44 100 ILE A N 1
ATOM 805 C CA . ILE A 1 100 ? -10.990 -8.298 -4.198 1.00 93.44 100 ILE A CA 1
ATOM 806 C C . ILE A 1 100 ? -12.020 -8.813 -5.208 1.00 93.44 100 ILE A C 1
ATOM 808 O O . ILE A 1 100 ? -11.749 -8.849 -6.409 1.00 93.44 100 ILE A O 1
ATOM 812 N N . LYS A 1 101 ? -13.226 -9.153 -4.738 1.00 90.81 101 LYS A N 1
ATOM 813 C CA . LYS A 1 101 ? -14.313 -9.632 -5.603 1.00 90.81 101 LYS A CA 1
ATOM 814 C C . LYS A 1 101 ? -14.835 -8.541 -6.545 1.00 90.81 101 LYS A C 1
ATOM 816 O O . LYS A 1 101 ? -15.105 -8.831 -7.703 1.00 90.81 101 LYS A O 1
ATOM 821 N N . GLU A 1 102 ? -14.985 -7.313 -6.050 1.00 91.06 102 GLU A N 1
ATOM 822 C CA . GLU A 1 102 ? -15.448 -6.157 -6.836 1.00 91.06 102 GLU A CA 1
ATOM 823 C C . GLU A 1 102 ? -14.433 -5.779 -7.920 1.00 91.06 102 GLU A C 1
ATOM 825 O O . GLU A 1 102 ? -14.805 -5.480 -9.050 1.00 91.06 102 GLU A O 1
ATOM 830 N N . LEU A 1 103 ? -13.145 -5.863 -7.586 1.00 89.75 103 LEU A N 1
ATOM 831 C CA . LEU A 1 103 ? -12.030 -5.556 -8.479 1.00 89.75 103 LEU A CA 1
ATOM 832 C C . LEU A 1 103 ? -11.786 -6.638 -9.542 1.00 89.75 103 LEU A C 1
ATOM 834 O O . LEU A 1 103 ? -10.949 -6.452 -10.422 1.00 89.75 103 LEU A O 1
ATOM 838 N N . GLY A 1 104 ? -12.484 -7.776 -9.464 1.00 90.12 104 GLY A N 1
ATOM 839 C CA . GLY A 1 104 ? -12.301 -8.887 -10.398 1.00 90.12 104 GLY A CA 1
ATOM 840 C C . GLY A 1 104 ? -10.903 -9.511 -10.338 1.00 90.12 104 GLY A C 1
ATOM 841 O O . GLY A 1 104 ? -10.440 -10.054 -11.341 1.00 90.12 104 GLY A O 1
ATOM 842 N N . VAL A 1 105 ? -10.225 -9.428 -9.187 1.00 90.31 105 VAL A N 1
ATOM 843 C CA . VAL A 1 105 ? -8.903 -10.037 -8.987 1.00 90.31 105 VAL A CA 1
ATOM 844 C C . VAL A 1 105 ? -9.039 -11.557 -9.059 1.00 90.31 105 VAL A C 1
ATOM 846 O O . VAL A 1 105 ? -9.818 -12.162 -8.319 1.00 90.31 105 VAL A O 1
ATOM 849 N N . GLN A 1 106 ? -8.286 -12.180 -9.965 1.00 85.94 106 GLN A N 1
ATOM 850 C CA . GLN A 1 106 ? -8.342 -13.622 -10.190 1.00 85.94 106 GLN A CA 1
ATOM 851 C C . GLN A 1 106 ? -7.508 -14.383 -9.160 1.00 85.94 106 GLN A C 1
ATOM 853 O O . GLN A 1 106 ? -6.367 -14.024 -8.868 1.00 85.94 106 GLN A O 1
ATOM 858 N N . THR A 1 107 ? -8.056 -15.480 -8.642 1.00 85.00 107 THR A N 1
ATOM 859 C CA . THR A 1 107 ? -7.300 -16.408 -7.800 1.00 85.00 107 THR A CA 1
ATOM 860 C C . THR A 1 107 ? -6.339 -17.235 -8.652 1.00 85.00 107 THR A C 1
ATOM 862 O O . THR A 1 107 ? -6.652 -17.619 -9.777 1.00 85.00 107 THR A O 1
ATOM 865 N N . ASN A 1 108 ? -5.156 -17.521 -8.109 1.00 81.81 108 ASN A N 1
ATOM 866 C CA . ASN A 1 108 ? -4.050 -18.193 -8.791 1.00 81.81 108 ASN A CA 1
ATOM 867 C C . ASN A 1 108 ? -3.602 -17.487 -10.082 1.00 81.81 108 ASN A C 1
ATOM 869 O O . ASN A 1 108 ? -3.283 -18.158 -11.069 1.00 81.81 108 ASN A O 1
ATOM 873 N N . ASN A 1 109 ? -3.566 -16.149 -10.061 1.00 85.62 109 ASN A N 1
ATOM 874 C CA . ASN A 1 109 ? -3.160 -15.355 -11.217 1.00 85.62 109 ASN A CA 1
ATOM 875 C C . ASN A 1 109 ? -1.747 -15.741 -11.691 1.00 85.62 109 ASN A C 1
ATOM 877 O O . ASN A 1 109 ? -0.891 -16.134 -10.889 1.00 85.62 109 ASN A O 1
ATOM 881 N N . GLN A 1 110 ? -1.517 -15.641 -12.997 1.00 91.69 110 GLN A N 1
ATOM 882 C CA . GLN A 1 110 ? -0.226 -15.927 -13.613 1.00 91.69 110 GLN A CA 1
ATOM 883 C C . GLN A 1 110 ? 0.468 -14.606 -13.924 1.00 91.69 110 GLN A C 1
ATOM 885 O O . GLN A 1 110 ? -0.083 -13.751 -14.614 1.00 91.69 110 GLN A O 1
ATOM 890 N N . ASN A 1 111 ? 1.681 -14.450 -13.419 1.00 96.12 111 ASN A N 1
ATOM 891 C CA . ASN A 1 111 ? 2.557 -13.365 -13.797 1.00 96.12 111 ASN A CA 1
ATOM 892 C C . ASN A 1 111 ? 3.009 -13.577 -15.243 1.00 96.12 111 ASN A C 1
ATOM 894 O O . ASN A 1 111 ? 3.385 -14.681 -15.640 1.00 96.12 111 ASN A O 1
ATOM 898 N N . THR A 1 112 ? 2.980 -12.517 -16.042 1.00 93.31 112 THR A N 1
ATOM 899 C CA . THR A 1 112 ? 3.373 -12.608 -17.454 1.00 93.31 112 THR A CA 1
ATOM 900 C C . THR A 1 112 ? 4.878 -12.660 -17.654 1.00 93.31 112 THR A C 1
ATOM 902 O O . THR A 1 112 ? 5.346 -13.036 -18.729 1.00 93.31 112 THR A O 1
ATOM 905 N N . PHE A 1 113 ? 5.642 -12.258 -16.637 1.00 96.25 113 PHE A N 1
ATOM 906 C CA . PHE A 1 113 ? 7.076 -12.032 -16.725 1.00 96.25 113 PHE A CA 1
ATOM 907 C C . PHE A 1 113 ? 7.443 -11.160 -17.936 1.00 96.25 113 PHE A C 1
ATOM 909 O O . PHE A 1 113 ? 8.466 -11.375 -18.589 1.00 96.25 113 PHE A O 1
ATOM 916 N N . ALA A 1 114 ? 6.578 -10.191 -18.261 1.00 95.75 114 ALA A N 1
ATOM 917 C CA . ALA A 1 114 ? 6.844 -9.169 -19.257 1.00 95.75 114 ALA A CA 1
ATOM 918 C C . ALA A 1 114 ? 8.001 -8.267 -18.807 1.00 95.75 114 ALA A C 1
ATOM 920 O O . ALA A 1 114 ? 8.114 -7.923 -17.628 1.00 95.75 114 ALA A O 1
ATOM 921 N N . LYS A 1 115 ? 8.802 -7.788 -19.765 1.00 96.62 115 LYS A N 1
ATOM 922 C CA . LYS A 1 115 ? 9.809 -6.725 -19.573 1.00 96.62 115 LYS A CA 1
ATOM 923 C C . LYS A 1 115 ? 9.172 -5.341 -19.407 1.00 96.62 115 LYS A C 1
ATOM 925 O O . LYS A 1 115 ? 9.568 -4.380 -20.057 1.00 96.62 115 LYS A O 1
ATOM 930 N N . LYS A 1 116 ? 8.133 -5.267 -18.582 1.00 97.75 116 LYS A N 1
ATOM 931 C CA . LYS A 1 116 ? 7.401 -4.051 -18.257 1.00 97.75 116 LYS A CA 1
ATOM 932 C C . LYS A 1 116 ? 7.073 -4.049 -16.777 1.00 97.75 116 LYS A C 1
ATOM 934 O O . LYS A 1 116 ? 6.718 -5.089 -16.212 1.00 97.75 116 LYS A O 1
ATOM 939 N N . PHE A 1 117 ? 7.152 -2.875 -16.168 1.00 98.69 117 PHE A N 1
ATOM 940 C CA . PHE A 1 117 ? 6.753 -2.673 -14.781 1.00 98.69 117 PHE A CA 1
ATOM 941 C C . PHE A 1 117 ? 5.500 -1.812 -14.684 1.00 98.69 117 PHE A C 1
ATOM 943 O O . PHE A 1 117 ? 5.149 -1.076 -15.604 1.00 98.69 117 PHE A O 1
ATOM 950 N N . LEU A 1 118 ? 4.839 -1.897 -13.540 1.00 98.75 118 LEU A N 1
ATOM 951 C CA . LEU A 1 118 ? 3.709 -1.059 -13.176 1.00 98.75 118 LEU A CA 1
ATOM 952 C C . LEU A 1 118 ? 4.127 -0.092 -12.071 1.00 98.75 118 LEU A C 1
ATOM 954 O O . LEU A 1 118 ? 4.607 -0.524 -11.027 1.00 98.75 118 LEU A O 1
ATOM 958 N N . CYS A 1 119 ? 3.871 1.198 -12.248 1.00 98.56 119 CYS A N 1
ATOM 959 C CA . CYS A 1 119 ? 3.987 2.191 -11.188 1.00 98.56 119 CYS A CA 1
ATOM 960 C C . CYS A 1 119 ? 2.719 3.040 -11.142 1.00 98.56 119 CYS A C 1
ATOM 962 O O . CYS A 1 119 ? 2.561 4.017 -11.875 1.00 98.56 119 CYS A O 1
ATOM 964 N N . LEU A 1 120 ? 1.799 2.670 -10.249 1.00 97.19 120 LEU A N 1
ATOM 965 C CA . LEU A 1 120 ? 0.617 3.479 -9.953 1.00 97.19 120 LEU A CA 1
ATOM 966 C C . LEU A 1 120 ? 1.000 4.655 -9.043 1.00 97.19 120 LEU A C 1
ATOM 968 O O . LEU A 1 120 ? 0.595 4.714 -7.880 1.00 97.19 120 LEU A O 1
ATOM 972 N N . ASN A 1 121 ? 1.818 5.575 -9.562 1.00 95.81 121 ASN A N 1
ATOM 973 C CA . ASN A 1 121 ? 2.242 6.761 -8.834 1.00 95.81 121 ASN A CA 1
ATOM 974 C C . ASN A 1 121 ? 1.025 7.677 -8.649 1.00 95.81 121 ASN A C 1
ATOM 976 O O . ASN A 1 121 ? 0.429 8.148 -9.621 1.00 95.81 121 ASN A O 1
ATOM 980 N N . GLY A 1 122 ? 0.591 7.843 -7.401 1.00 91.06 122 GLY A N 1
ATOM 981 C CA . GLY A 1 122 ? -0.672 8.497 -7.059 1.00 91.06 122 GLY A CA 1
ATOM 982 C C . GLY A 1 122 ? -0.652 10.021 -7.221 1.00 91.06 122 GLY A C 1
ATOM 983 O O . GLY A 1 122 ? -0.136 10.568 -8.193 1.00 91.06 122 GLY A O 1
ATOM 984 N N . ARG A 1 123 ? -1.257 10.724 -6.255 1.00 92.31 123 ARG A N 1
ATOM 985 C CA . ARG A 1 123 ? -1.248 12.196 -6.229 1.00 92.31 123 ARG A CA 1
ATOM 986 C C . ARG A 1 123 ? 0.171 12.762 -6.069 1.00 92.31 123 ARG A C 1
ATOM 988 O O . ARG A 1 123 ? 0.953 12.110 -5.376 1.00 92.31 123 ARG A O 1
ATOM 995 N N . PRO A 1 124 ? 0.465 13.963 -6.596 1.00 95.12 124 PRO A N 1
ATOM 996 C CA . PRO A 1 124 ? 1.726 14.657 -6.384 1.00 95.12 124 PRO A CA 1
ATOM 997 C C . PRO A 1 124 ? 2.135 14.750 -4.911 1.00 95.12 124 PRO A C 1
ATOM 999 O O . PRO A 1 124 ? 1.413 15.283 -4.071 1.00 95.12 124 PRO A O 1
ATOM 1002 N N . ASP A 1 125 ? 3.318 14.233 -4.625 1.00 95.56 125 ASP A N 1
ATOM 1003 C CA . ASP A 1 125 ? 4.050 14.376 -3.370 1.00 95.56 125 ASP A CA 1
ATOM 1004 C C . ASP A 1 125 ? 5.545 14.370 -3.729 1.00 95.56 125 ASP A C 1
ATOM 1006 O O . ASP A 1 125 ? 5.908 13.953 -4.836 1.00 95.56 125 ASP A O 1
ATOM 1010 N N . TRP A 1 126 ? 6.417 14.839 -2.842 1.00 96.56 126 TRP A N 1
ATOM 1011 C CA . TRP A 1 126 ? 7.825 15.078 -3.150 1.00 96.56 126 TRP A CA 1
ATOM 1012 C C . TRP A 1 126 ? 8.530 13.793 -3.618 1.00 96.56 126 TRP A C 1
ATOM 1014 O O . TRP A 1 126 ? 9.242 13.814 -4.623 1.00 96.56 126 TRP A O 1
ATOM 1024 N N . HIS A 1 127 ? 8.265 12.644 -2.978 1.00 97.44 127 HIS A N 1
ATOM 1025 C CA . HIS A 1 127 ? 8.870 11.354 -3.347 1.00 97.44 127 HIS A CA 1
ATOM 1026 C C . HIS A 1 127 ? 8.316 10.804 -4.654 1.00 97.44 127 HIS A C 1
ATOM 1028 O O . HIS A 1 127 ? 8.993 10.056 -5.356 1.00 97.44 127 HIS A O 1
ATOM 1034 N N . ARG A 1 128 ? 7.086 11.178 -5.006 1.00 97.94 128 ARG A N 1
ATOM 1035 C CA . ARG A 1 128 ? 6.441 10.757 -6.251 1.00 97.94 128 ARG A CA 1
ATOM 1036 C C . ARG A 1 128 ? 6.928 11.575 -7.436 1.00 97.94 128 ARG A C 1
ATOM 1038 O O . ARG A 1 128 ? 7.126 10.986 -8.495 1.00 97.94 128 ARG A O 1
ATOM 1045 N N . TYR A 1 129 ? 7.178 12.875 -7.251 1.00 98.00 129 TYR A N 1
ATOM 1046 C CA . TYR A 1 129 ? 7.931 13.678 -8.220 1.00 98.00 129 TYR A CA 1
ATOM 1047 C C . TYR A 1 129 ? 9.343 13.117 -8.401 1.00 98.00 129 TYR A C 1
ATOM 1049 O O . TYR A 1 129 ? 9.747 12.861 -9.531 1.00 98.00 129 TYR A O 1
ATOM 1057 N N . TYR A 1 130 ? 10.039 12.835 -7.293 1.00 98.38 130 TYR A N 1
ATOM 1058 C CA . TYR A 1 130 ? 11.374 12.234 -7.308 1.00 98.38 130 TYR A CA 1
ATOM 1059 C C . TYR A 1 130 ? 11.400 10.918 -8.089 1.00 98.38 130 TYR A C 1
ATOM 1061 O O . TYR A 1 130 ? 12.191 10.757 -9.013 1.00 98.38 130 TYR A O 1
ATOM 1069 N N . THR A 1 131 ? 10.471 10.010 -7.778 1.00 98.44 131 THR A N 1
ATOM 1070 C CA . THR A 1 131 ? 10.331 8.722 -8.468 1.00 98.44 131 THR A CA 1
ATOM 1071 C C . THR A 1 131 ? 10.091 8.916 -9.960 1.00 98.44 131 THR A C 1
ATOM 1073 O O . THR A 1 131 ? 10.763 8.284 -10.766 1.00 98.44 131 THR A O 1
ATOM 1076 N N . LEU A 1 132 ? 9.162 9.797 -10.351 1.00 98.25 132 LEU A N 1
ATOM 1077 C CA . LEU A 1 132 ? 8.864 10.023 -11.766 1.00 98.25 132 LEU A CA 1
ATOM 1078 C C . LEU A 1 132 ? 10.072 10.605 -12.515 1.00 98.25 132 LEU A C 1
ATOM 1080 O O . LEU A 1 132 ? 10.392 10.121 -13.597 1.00 98.25 132 LEU A O 1
ATOM 1084 N N . GLN A 1 133 ? 10.779 11.574 -11.926 1.00 98.31 133 GLN A N 1
ATOM 1085 C CA . GLN A 1 133 ? 11.999 12.121 -12.521 1.00 98.31 133 GLN A CA 1
ATOM 1086 C C . GLN A 1 133 ? 13.087 11.054 -12.671 1.00 98.31 133 GLN A C 1
ATOM 1088 O O . GLN A 1 133 ? 13.709 10.952 -13.721 1.00 98.31 133 GLN A O 1
ATOM 1093 N N . MET A 1 134 ? 13.284 10.206 -11.663 1.00 98.00 134 MET A N 1
ATOM 1094 C CA . MET A 1 134 ? 14.240 9.106 -11.756 1.00 98.00 134 MET A CA 1
ATOM 1095 C C . MET A 1 134 ? 13.911 8.110 -12.869 1.00 98.00 134 MET A C 1
ATOM 1097 O O . MET A 1 134 ? 14.819 7.579 -13.511 1.00 98.00 134 MET A O 1
ATOM 1101 N N . LEU A 1 135 ? 12.627 7.832 -13.099 1.00 98.38 135 LEU A N 1
ATOM 1102 C CA . LEU A 1 135 ? 12.210 6.973 -14.205 1.00 98.38 135 LEU A CA 1
ATOM 1103 C C . LEU A 1 135 ? 12.556 7.604 -15.562 1.00 98.38 135 LEU A C 1
ATOM 1105 O O . LEU A 1 135 ? 12.952 6.866 -16.464 1.00 98.38 135 LEU A O 1
ATOM 1109 N N . TYR A 1 136 ? 12.471 8.932 -15.702 1.00 97.88 136 TYR A N 1
ATOM 1110 C CA . TYR A 1 136 ? 12.964 9.636 -16.893 1.00 97.88 136 TYR A CA 1
ATOM 1111 C C . TYR A 1 136 ? 14.491 9.545 -17.016 1.00 97.88 136 TYR A C 1
ATOM 1113 O O . TYR A 1 136 ? 14.989 9.078 -18.039 1.00 97.88 136 TYR A O 1
ATOM 1121 N N . ASP A 1 137 ? 15.237 9.893 -15.964 1.00 96.75 137 ASP A N 1
ATOM 1122 C CA . ASP A 1 137 ? 16.710 9.919 -15.977 1.00 96.75 137 ASP A CA 1
ATOM 1123 C C . ASP A 1 137 ? 17.338 8.547 -16.271 1.00 96.75 137 ASP A C 1
ATOM 1125 O O . ASP A 1 137 ? 18.417 8.456 -16.857 1.00 96.75 137 ASP A O 1
ATOM 1129 N N . THR A 1 138 ? 16.671 7.466 -15.862 1.00 95.81 138 THR A N 1
ATOM 1130 C CA . THR A 1 138 ? 17.129 6.085 -16.086 1.00 95.81 138 THR A CA 1
ATOM 1131 C C . THR A 1 138 ? 16.640 5.483 -17.405 1.00 95.81 138 THR A C 1
ATOM 1133 O O . THR A 1 138 ? 17.011 4.354 -17.726 1.00 95.81 138 THR A O 1
ATOM 1136 N N . GLY A 1 139 ? 15.795 6.195 -18.160 1.00 96.44 139 GLY A N 1
ATOM 1137 C CA . GLY A 1 139 ? 15.133 5.677 -19.362 1.00 96.44 139 GLY A CA 1
ATOM 1138 C C . GLY A 1 139 ? 14.093 4.585 -19.082 1.00 96.44 139 GLY A C 1
ATOM 1139 O O . GLY A 1 139 ? 13.610 3.938 -20.008 1.00 96.44 139 GLY A O 1
ATOM 1140 N N . LEU A 1 140 ? 13.741 4.353 -17.812 1.00 97.38 140 LEU A N 1
ATOM 1141 C CA . LEU A 1 140 ? 12.756 3.345 -17.429 1.00 97.38 140 LEU A CA 1
ATOM 1142 C C . LEU A 1 140 ? 11.326 3.790 -17.725 1.00 97.38 140 LEU A C 1
ATOM 1144 O O . LEU A 1 140 ? 10.487 2.924 -17.949 1.00 97.38 140 LEU A O 1
ATOM 1148 N N . TYR A 1 141 ? 11.038 5.092 -17.755 1.00 97.44 141 TYR A N 1
ATOM 1149 C CA . TYR A 1 141 ? 9.688 5.616 -17.983 1.00 97.44 141 TYR A CA 1
ATOM 1150 C C . TYR A 1 141 ? 8.981 4.948 -19.178 1.00 97.44 141 TYR A C 1
ATOM 1152 O O . TYR A 1 141 ? 7.872 4.441 -19.022 1.00 97.44 141 TYR A O 1
ATOM 1160 N N . ASP A 1 142 ? 9.664 4.825 -20.321 1.00 95.06 142 ASP A N 1
ATOM 1161 C CA . ASP A 1 142 ? 9.105 4.249 -21.556 1.00 95.06 142 ASP A CA 1
ATOM 1162 C C . ASP A 1 142 ? 8.891 2.724 -21.504 1.00 95.06 142 ASP A C 1
ATOM 1164 O O . ASP A 1 142 ? 8.250 2.139 -22.379 1.00 95.06 142 ASP A O 1
ATOM 1168 N N . THR A 1 143 ? 9.425 2.055 -20.481 1.00 94.88 143 THR A N 1
ATOM 1169 C CA . THR A 1 143 ? 9.304 0.600 -20.295 1.00 94.88 143 THR A CA 1
ATOM 1170 C C . THR A 1 143 ? 8.151 0.212 -19.367 1.00 94.88 143 THR A C 1
ATOM 1172 O O . THR A 1 143 ? 7.813 -0.969 -19.269 1.00 94.88 143 THR A O 1
ATOM 1175 N N . GLY A 1 144 ? 7.539 1.180 -18.677 1.00 97.19 144 GLY A N 1
ATOM 1176 C CA . GLY A 1 144 ? 6.530 0.935 -17.650 1.00 97.19 144 GLY A CA 1
ATOM 1177 C C . GLY A 1 144 ? 5.154 1.514 -17.957 1.00 97.19 144 GLY A C 1
ATOM 1178 O O . GLY A 1 144 ? 4.987 2.436 -18.747 1.00 97.19 144 GLY A O 1
ATOM 1179 N N . LEU A 1 145 ? 4.148 0.991 -17.259 1.00 98.44 145 LEU A N 1
ATOM 1180 C CA . LEU A 1 145 ? 2.854 1.646 -17.103 1.00 98.44 145 LEU A CA 1
ATOM 1181 C C . LEU A 1 145 ? 2.929 2.569 -15.883 1.00 98.44 145 LEU A C 1
ATOM 1183 O O . LEU A 1 145 ? 2.867 2.099 -14.745 1.00 98.44 145 LEU A O 1
ATOM 1187 N N . VAL A 1 146 ? 3.089 3.873 -16.113 1.00 98.12 146 VAL A N 1
ATOM 1188 C CA . VAL A 1 146 ? 3.321 4.866 -15.053 1.00 98.12 146 VAL A CA 1
ATOM 1189 C C . VAL A 1 146 ? 2.167 5.864 -14.996 1.00 98.12 146 VAL A C 1
ATOM 1191 O O . VAL A 1 146 ? 1.917 6.593 -15.953 1.00 98.12 146 VAL A O 1
ATOM 1194 N N . SER A 1 147 ? 1.455 5.913 -13.868 1.00 96.69 147 SER A N 1
ATOM 1195 C CA . SER A 1 147 ? 0.499 6.995 -13.593 1.00 96.69 147 SER A CA 1
ATOM 1196 C C . SER A 1 147 ? 1.171 8.123 -12.821 1.00 96.69 147 SER A C 1
ATOM 1198 O O . SER A 1 147 ? 2.214 7.913 -12.224 1.00 96.69 147 SER A O 1
ATOM 1200 N N . PHE A 1 148 ? 0.563 9.304 -12.798 1.00 96.12 148 PHE A N 1
ATOM 1201 C CA . PHE A 1 148 ? 0.902 10.427 -11.924 1.00 96.12 148 PHE A CA 1
ATOM 1202 C C . PHE A 1 148 ? -0.284 11.381 -11.942 1.00 96.12 148 PHE A C 1
ATOM 1204 O O . PHE A 1 148 ? -0.494 12.046 -12.946 1.00 96.12 148 PHE A O 1
ATOM 1211 N N . LEU A 1 149 ? -1.119 11.396 -10.903 1.00 93.69 149 LEU A N 1
ATOM 1212 C CA . LEU A 1 149 ? -2.503 11.881 -11.010 1.00 93.69 149 LEU A CA 1
ATOM 1213 C C . LEU A 1 149 ? -2.703 13.227 -10.319 1.00 93.69 149 LEU A C 1
ATOM 1215 O O . LEU A 1 149 ? -2.498 13.308 -9.114 1.00 93.69 149 LEU A O 1
ATOM 1219 N N . ASN A 1 150 ? -3.233 14.251 -10.996 1.00 91.94 150 ASN A N 1
ATOM 1220 C CA . ASN A 1 150 ? -3.573 15.529 -10.353 1.00 91.94 150 ASN A CA 1
ATOM 1221 C C . ASN A 1 150 ? -4.857 15.431 -9.498 1.00 91.94 150 ASN A C 1
ATOM 1223 O O . ASN A 1 150 ? -5.867 16.090 -9.747 1.00 91.94 150 ASN A O 1
ATOM 1227 N N . ARG A 1 151 ? -4.856 14.557 -8.485 1.00 88.94 151 ARG A N 1
ATOM 1228 C CA . ARG A 1 151 ? -5.991 14.386 -7.573 1.00 88.94 151 ARG A CA 1
ATOM 1229 C C . ARG A 1 151 ? -6.108 15.610 -6.672 1.00 88.94 151 ARG A C 1
ATOM 1231 O O . ARG A 1 151 ? -5.099 16.079 -6.164 1.00 88.94 151 ARG A O 1
ATOM 1238 N N . TYR A 1 152 ? -7.328 16.094 -6.448 1.00 87.81 152 TYR A N 1
ATOM 1239 C CA . TYR A 1 152 ? -7.625 17.204 -5.540 1.00 87.81 152 TYR A CA 1
ATOM 1240 C C . TYR A 1 152 ? -6.807 18.478 -5.828 1.00 87.81 152 TYR A C 1
ATOM 1242 O O . TYR A 1 152 ? -6.490 19.226 -4.909 1.00 87.81 152 TYR A O 1
ATOM 1250 N N . ASN A 1 153 ? -6.449 18.717 -7.099 1.00 88.44 153 ASN A N 1
ATOM 1251 C CA . ASN A 1 153 ? -5.595 19.829 -7.536 1.00 88.44 153 ASN A CA 1
ATOM 1252 C C . ASN A 1 153 ? -4.229 19.886 -6.826 1.00 88.44 153 ASN A C 1
ATOM 1254 O O . ASN A 1 153 ? -3.677 20.962 -6.602 1.00 88.44 153 ASN A O 1
ATOM 1258 N N . GLN A 1 154 ? -3.670 18.726 -6.472 1.00 89.75 154 GLN A N 1
ATOM 1259 C CA . GLN A 1 154 ? -2.416 18.625 -5.725 1.00 89.75 154 GLN A CA 1
ATOM 1260 C C . GLN A 1 154 ? -1.199 19.181 -6.492 1.00 89.75 154 GLN A C 1
ATOM 1262 O O . GLN A 1 154 ? -0.212 19.536 -5.856 1.00 89.75 154 GLN A O 1
ATOM 1267 N N . LEU A 1 155 ? -1.255 19.327 -7.824 1.00 91.81 155 LEU A N 1
ATOM 1268 C CA . LEU A 1 155 ? -0.208 20.029 -8.589 1.00 91.81 155 LEU A CA 1
ATOM 1269 C C . LEU A 1 155 ? -0.053 21.506 -8.178 1.00 91.81 155 LEU A C 1
ATOM 1271 O O . LEU A 1 155 ? 1.037 22.060 -8.302 1.00 91.81 155 LEU A O 1
ATOM 1275 N N . ASN A 1 156 ? -1.104 22.117 -7.619 1.00 89.69 156 ASN A N 1
ATOM 1276 C CA . ASN A 1 156 ? -1.077 23.495 -7.115 1.00 89.69 156 ASN A CA 1
ATOM 1277 C C . ASN A 1 156 ? -0.372 23.604 -5.754 1.00 89.69 156 ASN A C 1
ATOM 1279 O O . ASN A 1 156 ? -0.180 24.705 -5.238 1.00 89.69 156 ASN A O 1
ATOM 1283 N N . ASN A 1 157 ? -0.026 22.474 -5.132 1.00 89.31 157 ASN A N 1
ATOM 1284 C CA . ASN A 1 157 ? 0.663 22.462 -3.856 1.00 89.31 157 ASN A CA 1
ATOM 1285 C C . ASN A 1 157 ? 2.168 22.668 -4.067 1.00 89.31 157 ASN A C 1
ATOM 1287 O O . ASN A 1 157 ? 2.911 21.729 -4.363 1.00 89.31 157 ASN A O 1
ATOM 1291 N N . ASN A 1 158 ? 2.606 23.911 -3.868 1.00 94.25 158 ASN A N 1
ATOM 1292 C CA . ASN A 1 158 ? 4.006 24.298 -4.021 1.00 94.25 158 ASN A CA 1
ATOM 1293 C C . ASN A 1 158 ? 4.929 23.573 -3.039 1.00 94.25 158 ASN A C 1
ATOM 1295 O O . ASN A 1 158 ? 6.020 23.202 -3.438 1.00 94.25 158 ASN A O 1
ATOM 1299 N N . TYR A 1 159 ? 4.480 23.266 -1.817 1.00 95.88 159 TYR A N 1
ATOM 1300 C CA . TYR A 1 159 ? 5.334 22.657 -0.793 1.00 95.88 159 TYR A CA 1
ATOM 1301 C C . TYR A 1 159 ? 6.002 21.361 -1.271 1.00 95.88 159 TYR A C 1
ATOM 1303 O O . TYR A 1 159 ? 7.218 21.219 -1.172 1.00 95.88 159 TYR A O 1
ATOM 1311 N N . HIS A 1 160 ? 5.233 20.425 -1.836 1.00 95.12 160 HIS A N 1
ATOM 1312 C CA . HIS A 1 160 ? 5.786 19.140 -2.279 1.00 95.12 160 HIS A CA 1
ATOM 1313 C C . HIS A 1 160 ? 6.682 19.279 -3.511 1.00 95.12 160 HIS A C 1
ATOM 1315 O O . HIS A 1 160 ? 7.670 18.557 -3.635 1.00 95.12 160 HIS A O 1
ATOM 1321 N N . TYR A 1 161 ? 6.336 20.188 -4.423 1.00 96.50 161 TYR A N 1
ATOM 1322 C CA . TYR A 1 161 ? 7.155 20.440 -5.603 1.00 96.50 161 TYR A CA 1
ATOM 1323 C C . TYR A 1 161 ? 8.467 21.135 -5.231 1.00 96.50 161 TYR A C 1
ATOM 1325 O O . TYR A 1 161 ? 9.529 20.694 -5.658 1.00 96.50 161 TYR A O 1
ATOM 1333 N N . ASP A 1 162 ? 8.409 22.175 -4.402 1.00 97.31 162 ASP A N 1
ATOM 1334 C CA . ASP A 1 162 ? 9.579 22.924 -3.948 1.00 97.31 162 ASP A CA 1
ATOM 1335 C C . ASP A 1 162 ? 10.506 22.002 -3.143 1.00 97.31 162 ASP A C 1
ATOM 1337 O O . ASP A 1 162 ? 11.698 21.946 -3.431 1.00 97.31 162 ASP A O 1
ATOM 1341 N N . THR A 1 163 ? 9.952 21.164 -2.253 1.00 96.94 163 THR A N 1
ATOM 1342 C CA . THR A 1 163 ? 10.706 20.108 -1.546 1.00 96.94 163 THR A CA 1
ATOM 1343 C C . THR A 1 163 ? 11.407 19.166 -2.530 1.00 96.94 163 THR A C 1
ATOM 1345 O O . THR A 1 163 ? 12.594 18.877 -2.385 1.00 96.94 163 THR A O 1
ATOM 1348 N N . PHE A 1 164 ? 10.706 18.702 -3.571 1.00 97.25 164 PHE A N 1
ATOM 1349 C CA . PHE A 1 164 ? 11.318 17.885 -4.620 1.00 97.25 164 PHE A CA 1
ATOM 1350 C C . PHE A 1 164 ? 12.464 18.623 -5.330 1.00 97.25 164 PHE A C 1
ATOM 1352 O O . PHE A 1 164 ? 13.541 18.047 -5.481 1.00 97.25 164 PHE A O 1
ATOM 1359 N N . LYS A 1 165 ? 12.280 19.887 -5.729 1.00 97.69 165 LYS A N 1
ATOM 1360 C CA . LYS A 1 165 ? 13.323 20.678 -6.405 1.00 97.69 165 LYS A CA 1
ATOM 1361 C C . LYS A 1 165 ? 14.536 20.915 -5.503 1.00 97.69 165 LYS A C 1
ATOM 1363 O O . LYS A 1 165 ? 15.668 20.798 -5.975 1.00 97.69 165 LYS A O 1
ATOM 1368 N N . GLU A 1 166 ? 14.313 21.191 -4.219 1.00 97.19 166 GLU A N 1
ATOM 1369 C CA . GLU A 1 166 ? 15.366 21.349 -3.209 1.00 97.19 166 GLU A CA 1
ATOM 1370 C C . GLU A 1 166 ? 16.189 20.074 -3.019 1.00 97.19 166 GLU A C 1
ATOM 1372 O O . GLU A 1 166 ? 17.405 20.150 -2.836 1.00 97.19 166 GLU A O 1
ATOM 1377 N N . ILE A 1 167 ? 15.547 18.907 -3.084 1.00 96.38 167 ILE A N 1
ATOM 1378 C CA . ILE A 1 167 ? 16.208 17.603 -2.988 1.00 96.38 167 ILE A CA 1
ATOM 1379 C C . ILE A 1 167 ? 16.946 17.268 -4.290 1.00 96.38 167 ILE A C 1
ATOM 1381 O O . ILE A 1 167 ? 18.109 16.864 -4.247 1.00 96.38 167 ILE A O 1
ATOM 1385 N N . TYR A 1 168 ? 16.292 17.429 -5.446 1.00 96.94 168 TYR A N 1
ATOM 1386 C CA . TYR A 1 168 ? 16.805 16.955 -6.735 1.00 96.94 168 TYR A CA 1
ATOM 1387 C C . TYR A 1 168 ? 17.982 17.788 -7.252 1.00 96.94 168 TYR A C 1
ATOM 1389 O O . TYR A 1 168 ? 18.940 17.232 -7.790 1.00 96.94 168 TYR A O 1
ATOM 1397 N N . LYS A 1 169 ? 17.927 19.118 -7.073 1.00 93.94 169 LYS A N 1
ATOM 1398 C CA . LYS A 1 169 ? 18.991 20.086 -7.421 1.00 93.94 169 LYS A CA 1
ATOM 1399 C C . LYS A 1 169 ? 19.514 20.001 -8.865 1.00 93.94 169 LYS A C 1
ATOM 1401 O O . LYS A 1 169 ? 20.647 20.400 -9.134 1.00 93.94 169 LYS A O 1
ATOM 1406 N N . LYS A 1 170 ? 18.703 19.489 -9.790 1.00 95.00 170 LYS A N 1
ATOM 1407 C CA . LYS A 1 170 ? 18.978 19.431 -11.232 1.00 95.00 170 LYS A CA 1
ATOM 1408 C C . LYS A 1 170 ? 17.768 19.944 -12.009 1.00 95.00 170 LYS A C 1
ATOM 1410 O O . LYS A 1 170 ? 16.683 20.099 -11.442 1.00 95.00 170 LYS A O 1
ATOM 1415 N N . ASP A 1 171 ? 17.968 20.193 -13.297 1.00 95.50 171 ASP A N 1
ATOM 1416 C CA . ASP A 1 171 ? 16.877 20.511 -14.214 1.00 95.50 171 ASP A CA 1
ATOM 1417 C C . ASP A 1 171 ? 15.952 19.304 -14.378 1.00 95.50 171 ASP A C 1
ATOM 1419 O O . ASP A 1 171 ? 16.409 18.164 -14.454 1.00 95.50 171 ASP A O 1
ATOM 1423 N N . THR A 1 172 ? 14.645 19.568 -14.392 1.00 97.44 172 THR A N 1
ATOM 1424 C CA . THR A 1 172 ? 13.589 18.543 -14.420 1.00 97.44 172 THR A CA 1
ATOM 1425 C C . THR A 1 172 ? 12.506 18.933 -15.427 1.00 97.44 172 THR A C 1
ATOM 1427 O O . THR A 1 172 ? 11.347 19.100 -15.043 1.00 97.44 172 THR A O 1
ATOM 1430 N N . PRO A 1 173 ? 12.862 19.171 -16.707 1.00 96.75 173 PRO A N 1
ATOM 1431 C CA . PRO A 1 173 ? 11.968 19.812 -17.668 1.00 96.75 173 PRO A CA 1
ATOM 1432 C C . PRO A 1 173 ? 10.657 19.044 -17.861 1.00 96.75 173 PRO A C 1
ATOM 1434 O O . PRO A 1 173 ? 9.604 19.663 -17.968 1.00 96.75 173 PRO A O 1
ATOM 1437 N N . GLU A 1 174 ? 10.667 17.713 -17.829 1.00 95.75 174 GLU A N 1
ATOM 1438 C CA . GLU A 1 174 ? 9.458 16.894 -17.950 1.00 95.75 174 GLU A CA 1
ATOM 1439 C C . GLU A 1 174 ? 8.480 17.161 -16.797 1.00 95.75 174 GLU A C 1
ATOM 1441 O O . GLU A 1 174 ? 7.279 17.337 -17.020 1.00 95.75 174 GLU A O 1
ATOM 1446 N N . ILE A 1 175 ? 8.992 17.238 -15.566 1.00 96.62 175 ILE A N 1
ATOM 1447 C CA . ILE A 1 175 ? 8.195 17.495 -14.361 1.00 96.62 175 ILE A CA 1
ATOM 1448 C C . ILE A 1 175 ? 7.727 18.949 -14.312 1.00 96.62 175 ILE A C 1
ATOM 1450 O O . ILE A 1 175 ? 6.558 19.204 -14.008 1.00 96.62 175 ILE A O 1
ATOM 1454 N N . ASP A 1 176 ? 8.611 19.887 -14.647 1.00 96.56 176 ASP A N 1
ATOM 1455 C CA . ASP A 1 176 ? 8.340 21.325 -14.640 1.00 96.56 176 ASP A CA 1
ATOM 1456 C C . ASP A 1 176 ? 7.227 21.637 -15.662 1.00 96.56 176 ASP A C 1
ATOM 1458 O O . ASP A 1 176 ? 6.194 22.215 -15.318 1.00 96.56 176 ASP A O 1
ATOM 1462 N N . HIS A 1 177 ? 7.349 21.115 -16.889 1.00 95.75 177 HIS A N 1
ATOM 1463 C CA . HIS A 1 177 ? 6.313 21.232 -17.918 1.00 95.75 177 HIS A CA 1
ATOM 1464 C C . HIS A 1 177 ? 4.998 20.563 -17.504 1.00 95.75 177 HIS A C 1
ATOM 1466 O O . HIS A 1 177 ? 3.919 21.095 -17.791 1.00 95.75 177 HIS A O 1
ATOM 1472 N N . MET A 1 178 ? 5.069 19.392 -16.859 1.00 94.56 178 MET A N 1
ATOM 1473 C CA . MET A 1 178 ? 3.880 18.672 -16.413 1.00 94.56 178 MET A CA 1
ATOM 1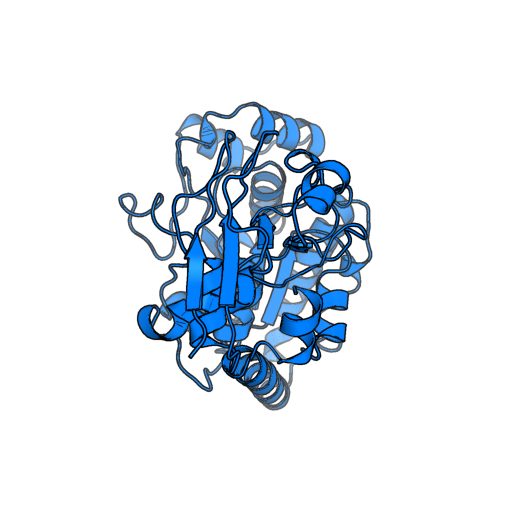474 C C . MET A 1 178 ? 3.099 19.487 -15.378 1.00 94.56 178 MET A C 1
ATOM 1476 O O . MET A 1 178 ? 1.874 19.605 -15.502 1.00 94.56 178 MET A O 1
ATOM 1480 N N . ARG A 1 179 ? 3.805 20.075 -14.404 1.00 93.81 179 ARG A N 1
ATOM 1481 C CA . ARG A 1 179 ? 3.234 20.946 -13.371 1.00 93.81 179 ARG A CA 1
ATOM 1482 C C . ARG A 1 179 ? 2.641 22.214 -13.970 1.00 93.81 179 ARG A C 1
ATOM 1484 O O . ARG A 1 179 ? 1.472 22.489 -13.715 1.00 93.81 179 ARG A O 1
ATOM 1491 N N . ASP A 1 180 ? 3.392 22.943 -14.793 1.00 94.06 180 ASP A N 1
ATOM 1492 C CA . ASP A 1 180 ? 2.947 24.221 -15.366 1.00 94.06 180 ASP A CA 1
ATOM 1493 C C . ASP A 1 180 ? 1.661 24.057 -16.184 1.00 94.06 180 ASP A C 1
ATOM 1495 O O . ASP A 1 180 ? 0.722 24.852 -16.092 1.00 94.06 180 ASP A O 1
ATOM 1499 N N . ARG A 1 181 ? 1.569 22.961 -16.941 1.00 94.38 181 ARG A N 1
ATOM 1500 C CA . ARG A 1 181 ? 0.385 22.628 -17.745 1.00 94.38 181 ARG A CA 1
ATOM 1501 C C . ARG A 1 181 ? -0.726 21.942 -16.957 1.00 94.38 181 ARG A C 1
ATOM 1503 O O . ARG A 1 181 ? -1.752 21.617 -17.549 1.00 94.38 181 ARG A O 1
ATOM 1510 N N . HIS A 1 182 ? -0.526 21.698 -15.662 1.00 91.69 182 HIS A N 1
ATOM 1511 C CA . HIS A 1 182 ? -1.442 20.945 -14.804 1.00 91.69 182 HIS A CA 1
ATOM 1512 C C . HIS A 1 182 ? -1.815 19.578 -15.399 1.00 91.69 182 HIS A C 1
ATOM 1514 O O . HIS A 1 182 ? -2.930 19.0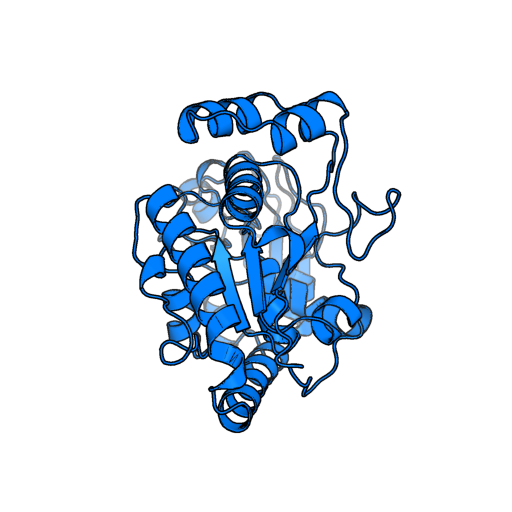80 -15.229 1.00 91.69 182 HIS A O 1
ATOM 1520 N N . SER A 1 183 ? -0.877 18.992 -16.140 1.00 92.62 183 SER A N 1
ATOM 1521 C CA . SER A 1 183 ? -1.064 17.716 -16.818 1.00 92.62 183 SER A CA 1
ATOM 1522 C C . SER A 1 183 ? -0.765 16.558 -15.877 1.00 92.62 183 SER A C 1
ATOM 1524 O O . SER A 1 183 ? -0.018 16.687 -14.910 1.00 92.62 183 SER A O 1
ATOM 1526 N N . HIS A 1 184 ? -1.370 15.413 -16.156 1.00 93.44 184 HIS A N 1
ATOM 1527 C CA . HIS A 1 184 ? -1.208 14.206 -15.362 1.00 93.44 184 HIS A CA 1
ATOM 1528 C C . HIS A 1 184 ? -1.145 12.985 -16.275 1.00 93.44 184 HIS A C 1
ATOM 1530 O O . HIS A 1 184 ? -1.547 13.042 -17.438 1.00 93.44 184 HIS A O 1
ATOM 1536 N N . LEU A 1 185 ? -0.669 11.871 -15.734 1.00 94.88 185 LEU A N 1
ATOM 1537 C CA . LEU A 1 185 ? -0.539 10.600 -16.435 1.00 94.88 185 LEU A CA 1
ATOM 1538 C C . LEU A 1 185 ? -1.574 9.624 -15.883 1.00 94.88 185 LEU A C 1
ATOM 1540 O O . LEU A 1 185 ? -1.553 9.289 -14.697 1.00 94.88 185 LEU A O 1
ATOM 1544 N N . VAL A 1 186 ? -2.490 9.173 -16.735 1.00 93.75 186 VAL A N 1
ATOM 1545 C CA . VAL A 1 186 ? -3.509 8.184 -16.372 1.00 93.75 186 VAL A CA 1
ATOM 1546 C C . VAL A 1 186 ? -3.225 6.883 -17.110 1.00 93.75 186 VAL A C 1
ATOM 1548 O O . VAL A 1 186 ? -2.975 6.908 -18.309 1.00 93.75 186 VAL A O 1
ATOM 1551 N N . VAL A 1 187 ? -3.270 5.758 -16.394 1.00 94.00 187 VAL A N 1
ATOM 1552 C CA . VAL A 1 187 ? -3.023 4.422 -16.961 1.00 94.00 187 VAL A CA 1
ATOM 1553 C C . VAL A 1 187 ? -4.337 3.666 -17.107 1.00 94.00 187 VAL A C 1
ATOM 1555 O O . VAL A 1 187 ? -4.811 3.424 -18.209 1.00 94.00 187 VAL A O 1
ATOM 1558 N N . ASP A 1 188 ? -4.958 3.314 -15.985 1.00 90.25 188 ASP A N 1
ATOM 1559 C CA . ASP A 1 188 ? -6.090 2.392 -15.940 1.00 90.25 188 ASP A CA 1
ATOM 1560 C C . ASP A 1 188 ? -7.421 3.096 -15.651 1.00 90.25 188 ASP A C 1
ATOM 1562 O O . ASP A 1 188 ? -8.389 2.461 -15.243 1.00 90.25 188 ASP A O 1
ATOM 1566 N N . ARG A 1 189 ? -7.481 4.418 -15.811 1.00 83.62 189 ARG A N 1
ATOM 1567 C CA . ARG A 1 189 ? -8.652 5.239 -15.474 1.00 83.62 189 ARG A CA 1
ATOM 1568 C C . ARG A 1 189 ? -8.953 6.237 -16.579 1.00 83.62 189 ARG A C 1
ATOM 1570 O O . ARG A 1 189 ? -8.122 6.505 -17.441 1.00 83.62 189 ARG A O 1
ATOM 1577 N N . SER A 1 190 ? -10.137 6.835 -16.517 1.00 86.19 190 SER A N 1
ATOM 1578 C CA . SER A 1 190 ? -10.417 8.070 -17.248 1.00 86.19 190 SER A CA 1
ATOM 1579 C C . SER A 1 190 ? -10.129 9.307 -16.386 1.00 86.19 190 SER A C 1
ATOM 1581 O O . SER A 1 190 ? -10.100 9.238 -15.155 1.00 86.19 190 SER A O 1
ATOM 1583 N N . ASN A 1 191 ? -9.961 10.471 -17.024 1.00 85.75 191 ASN A N 1
ATOM 1584 C CA . ASN A 1 191 ? -9.731 11.748 -16.329 1.00 85.75 191 ASN A CA 1
ATOM 1585 C C . ASN A 1 191 ? -10.825 12.086 -15.302 1.00 85.75 191 ASN A C 1
ATOM 1587 O O . ASN A 1 191 ? -10.534 12.669 -14.263 1.00 85.75 191 ASN A O 1
ATOM 1591 N N . ASN A 1 192 ? -12.066 11.661 -15.548 1.00 85.00 192 ASN A N 1
ATOM 1592 C CA . ASN A 1 192 ? -13.198 11.902 -14.647 1.00 85.00 192 ASN A CA 1
ATOM 1593 C C . ASN A 1 192 ? -13.180 11.001 -13.398 1.00 85.00 192 ASN A C 1
ATOM 1595 O O . ASN A 1 192 ? -14.019 11.141 -12.511 1.00 85.00 192 ASN A O 1
ATOM 1599 N N . GLU A 1 193 ? -12.252 10.048 -13.326 1.00 84.31 193 GLU A N 1
ATOM 1600 C CA . GLU A 1 193 ? -12.205 9.018 -12.287 1.00 84.31 193 GLU A CA 1
ATOM 1601 C C . GLU A 1 193 ? -10.986 9.131 -11.383 1.00 84.31 193 GLU A C 1
ATOM 1603 O O . GLU A 1 193 ? -10.858 8.364 -10.431 1.00 84.31 193 GLU A O 1
ATOM 1608 N N . ILE A 1 194 ? -10.110 10.104 -11.630 1.00 83.12 194 ILE A N 1
ATOM 1609 C CA . ILE A 1 194 ? -8.863 10.260 -10.878 1.00 83.12 194 ILE A CA 1
ATOM 1610 C C . ILE A 1 194 ? -9.103 10.580 -9.397 1.00 83.12 194 ILE A C 1
ATOM 1612 O O . ILE A 1 194 ? -8.237 10.304 -8.582 1.00 83.12 194 ILE A O 1
ATOM 1616 N N . HIS A 1 195 ? -10.265 11.127 -9.027 1.00 81.94 195 HIS A N 1
ATOM 1617 C CA . HIS A 1 195 ? -10.634 11.413 -7.632 1.00 81.94 195 HIS A CA 1
ATOM 1618 C C . HIS A 1 195 ? -11.385 10.263 -6.946 1.00 81.94 195 HIS A C 1
ATOM 1620 O O . HIS A 1 195 ? -11.816 10.406 -5.804 1.00 81.94 195 HIS A O 1
ATOM 1626 N N . LYS A 1 196 ? -11.591 9.132 -7.633 1.00 77.31 196 LYS A N 1
ATOM 1627 C CA . LYS A 1 196 ? -12.253 7.960 -7.049 1.00 77.31 196 LYS A CA 1
ATOM 1628 C C . LYS A 1 196 ? -11.285 7.154 -6.170 1.00 77.31 196 LYS A C 1
ATOM 1630 O O . LYS A 1 196 ? -10.070 7.344 -6.203 1.00 77.31 196 LYS A O 1
ATOM 1635 N N . ASN A 1 197 ? -11.865 6.226 -5.408 1.00 77.75 197 ASN A N 1
ATOM 1636 C CA . ASN A 1 197 ? -11.214 5.334 -4.446 1.00 77.75 197 ASN A CA 1
ATOM 1637 C C . ASN A 1 197 ? -9.866 4.769 -4.946 1.00 77.75 197 ASN A C 1
ATOM 1639 O O . ASN A 1 197 ? -9.821 4.051 -5.945 1.00 77.75 197 ASN A O 1
ATOM 1643 N N . ASP A 1 198 ? -8.786 5.057 -4.209 1.00 77.88 198 ASP A N 1
ATOM 1644 C CA . ASP A 1 198 ? -7.405 4.638 -4.497 1.00 77.88 198 ASP A CA 1
ATOM 1645 C C . ASP A 1 198 ? -7.243 3.116 -4.638 1.00 77.88 198 ASP A C 1
ATOM 1647 O O . ASP A 1 198 ? -6.294 2.664 -5.274 1.00 77.88 198 ASP A O 1
ATOM 1651 N N . ARG A 1 199 ? -8.169 2.310 -4.106 1.00 84.69 199 ARG A N 1
ATOM 1652 C CA . ARG A 1 199 ? -8.159 0.840 -4.225 1.00 84.69 199 ARG A CA 1
ATOM 1653 C C . ARG A 1 199 ? -8.454 0.348 -5.632 1.00 84.69 199 ARG A C 1
ATOM 1655 O O . ARG A 1 199 ? -8.027 -0.750 -5.978 1.00 84.69 199 ARG A O 1
ATOM 1662 N N . LEU A 1 200 ? -9.188 1.136 -6.418 1.00 85.94 200 LEU A N 1
ATOM 1663 C CA . LEU A 1 200 ? -9.620 0.737 -7.746 1.00 85.94 200 LEU A CA 1
ATOM 1664 C C . LEU A 1 200 ? -8.405 0.604 -8.667 1.00 85.94 200 LEU A C 1
ATOM 1666 O O . LEU A 1 200 ? -7.663 1.562 -8.879 1.00 85.94 200 LEU A O 1
ATOM 1670 N N . HIS A 1 201 ? -8.243 -0.581 -9.251 1.00 91.69 201 HIS A N 1
ATOM 1671 C CA . HIS A 1 201 ? -7.341 -0.834 -10.375 1.00 91.69 201 HIS A CA 1
ATOM 1672 C C . HIS A 1 201 ? -8.041 -1.727 -11.417 1.00 91.69 201 HIS A C 1
ATOM 1674 O O . HIS A 1 201 ? -9.035 -2.377 -11.092 1.00 91.69 201 HIS A O 1
ATOM 1680 N N . ASN A 1 202 ? -7.611 -1.690 -12.679 1.00 91.62 202 ASN A N 1
ATOM 1681 C CA . ASN A 1 202 ? -8.076 -2.649 -13.684 1.00 91.62 202 ASN A CA 1
ATOM 1682 C C . ASN A 1 202 ? -7.097 -3.811 -13.811 1.00 91.62 202 ASN A C 1
ATOM 1684 O O . ASN A 1 202 ? -5.901 -3.587 -13.946 1.00 91.62 202 ASN A O 1
ATOM 1688 N N . LYS A 1 203 ? -7.611 -5.042 -13.898 1.00 91.38 203 LYS A N 1
ATOM 1689 C CA . LYS A 1 203 ? -6.791 -6.262 -13.985 1.00 91.38 203 LYS A CA 1
ATOM 1690 C C . LYS A 1 203 ? -5.739 -6.252 -15.106 1.00 91.38 203 LYS A C 1
ATOM 1692 O O . LYS A 1 203 ? -4.655 -6.790 -14.916 1.00 91.38 203 LYS A O 1
ATOM 1697 N N . TRP A 1 204 ? -6.033 -5.614 -16.245 1.00 94.00 204 TRP A N 1
ATOM 1698 C CA . TRP A 1 204 ? -5.181 -5.670 -17.438 1.00 94.00 204 TRP A CA 1
ATOM 1699 C C . TRP A 1 204 ? -3.775 -5.106 -17.198 1.00 94.00 204 TRP A C 1
ATOM 1701 O O . TRP A 1 204 ? -2.818 -5.601 -17.779 1.00 94.00 204 TRP A O 1
ATOM 1711 N N . ILE A 1 205 ? -3.610 -4.135 -16.291 1.00 96.31 205 ILE A N 1
ATOM 1712 C CA . ILE A 1 205 ? -2.283 -3.570 -16.001 1.00 96.31 205 ILE A CA 1
ATOM 1713 C C . ILE A 1 205 ? -1.343 -4.600 -15.365 1.00 96.31 205 ILE A C 1
ATOM 1715 O O . ILE A 1 205 ? -0.135 -4.531 -15.575 1.00 96.31 205 ILE A O 1
ATOM 1719 N N . TYR A 1 206 ? -1.892 -5.564 -14.621 1.00 96.25 206 TYR A N 1
ATOM 1720 C CA . TYR A 1 206 ? -1.152 -6.695 -14.057 1.00 96.25 206 TYR A CA 1
ATOM 1721 C C . TYR A 1 206 ? -0.983 -7.831 -15.079 1.00 96.25 206 TYR A C 1
ATOM 1723 O O . TYR A 1 206 ? -0.046 -8.614 -15.002 1.00 96.25 206 TYR A O 1
ATOM 1731 N N . GLU A 1 207 ? -1.869 -7.913 -16.074 1.00 94.50 207 GLU A N 1
ATOM 1732 C CA . GLU A 1 207 ? -1.760 -8.860 -17.194 1.00 94.50 207 GLU A CA 1
ATOM 1733 C C . GLU A 1 207 ? -0.762 -8.379 -18.273 1.00 94.50 207 GLU A C 1
ATOM 1735 O O . GLU A 1 207 ? -0.385 -9.155 -19.142 1.00 94.50 207 GLU A O 1
ATOM 1740 N N . GLU A 1 208 ? -0.299 -7.124 -18.234 1.00 96.12 208 GLU A N 1
ATOM 1741 C CA . GLU A 1 208 ? 0.677 -6.568 -19.192 1.00 96.12 208 GLU A CA 1
ATOM 1742 C C . GLU A 1 208 ? 2.068 -6.296 -18.603 1.00 96.12 208 GLU A C 1
ATOM 1744 O O . GLU A 1 208 ? 3.004 -5.957 -19.333 1.00 96.12 208 GLU A O 1
ATOM 1749 N N . THR A 1 209 ? 2.217 -6.419 -17.287 1.00 98.00 209 THR A N 1
ATOM 1750 C CA . THR A 1 209 ? 3.466 -6.137 -16.571 1.00 98.00 209 THR A CA 1
ATOM 1751 C C . THR A 1 209 ? 3.821 -7.312 -15.656 1.00 98.00 209 THR A C 1
ATOM 1753 O O . THR A 1 209 ? 3.066 -8.279 -15.564 1.00 98.00 209 THR A O 1
ATOM 1756 N N . SER A 1 210 ? 5.016 -7.302 -15.056 1.00 97.31 210 SER A N 1
ATOM 1757 C CA . SER A 1 210 ? 5.484 -8.416 -14.205 1.00 97.31 210 SER A CA 1
ATOM 1758 C C . SER A 1 210 ? 5.907 -8.018 -12.797 1.00 97.31 210 SER A C 1
ATOM 1760 O O . SER A 1 210 ? 5.951 -8.856 -11.893 1.00 97.31 210 SER A O 1
ATOM 1762 N N . ILE A 1 211 ? 6.227 -6.744 -12.599 1.00 98.69 211 ILE A N 1
ATOM 1763 C CA . ILE A 1 211 ? 6.720 -6.206 -11.338 1.00 98.69 211 ILE A CA 1
ATOM 1764 C C . ILE A 1 211 ? 6.072 -4.852 -11.080 1.00 98.69 211 ILE A C 1
ATOM 1766 O O . ILE A 1 211 ? 5.855 -4.064 -12.002 1.00 98.69 211 ILE A O 1
ATOM 1770 N N . SER A 1 212 ? 5.757 -4.571 -9.822 1.00 98.81 212 SER A N 1
ATOM 1771 C CA . SER A 1 212 ? 5.229 -3.283 -9.392 1.00 98.81 212 SER A CA 1
ATOM 1772 C C . SER A 1 212 ? 6.290 -2.472 -8.656 1.00 98.81 212 SER A C 1
ATOM 1774 O O . SER A 1 212 ? 6.830 -2.930 -7.656 1.00 98.81 212 SER A O 1
ATOM 1776 N N . LEU A 1 213 ? 6.538 -1.243 -9.110 1.00 98.88 213 LEU A N 1
ATOM 1777 C CA . LEU A 1 213 ? 7.205 -0.212 -8.319 1.00 98.88 213 LEU A CA 1
ATOM 1778 C C . LEU A 1 213 ? 6.129 0.555 -7.545 1.00 98.88 213 LEU A C 1
ATOM 1780 O O . LEU A 1 213 ? 5.444 1.430 -8.082 1.00 98.88 213 LEU A O 1
ATOM 1784 N N . VAL A 1 214 ? 5.934 0.171 -6.292 1.00 98.62 214 VAL A N 1
ATOM 1785 C CA . VAL A 1 214 ? 4.882 0.693 -5.422 1.00 98.62 214 VAL A CA 1
ATOM 1786 C C . VAL A 1 214 ? 5.366 1.977 -4.756 1.00 98.62 214 VAL A C 1
ATOM 1788 O O . VAL A 1 214 ? 6.368 1.955 -4.049 1.00 98.62 214 VAL A O 1
ATOM 1791 N N . THR A 1 215 ? 4.646 3.090 -4.933 1.00 97.81 215 THR A N 1
ATOM 1792 C CA . THR A 1 215 ? 4.905 4.322 -4.171 1.00 97.81 215 THR A CA 1
ATOM 1793 C C . THR A 1 215 ? 3.939 4.434 -2.996 1.00 97.81 215 THR A C 1
ATOM 1795 O O . THR A 1 215 ? 2.756 4.756 -3.153 1.00 97.81 215 THR A O 1
ATOM 1798 N N . GLU A 1 216 ? 4.437 4.138 -1.795 1.00 96.38 216 GLU A N 1
ATOM 1799 C CA . GLU A 1 216 ? 3.630 4.167 -0.577 1.00 96.38 216 GLU A CA 1
ATOM 1800 C C . GLU A 1 216 ? 3.172 5.584 -0.211 1.00 96.38 216 GLU A C 1
ATOM 1802 O O . GLU A 1 216 ? 3.557 6.591 -0.823 1.00 96.38 216 GLU A O 1
ATOM 1807 N N . THR A 1 217 ? 2.253 5.654 0.751 1.00 93.38 217 THR A N 1
ATOM 1808 C CA . THR A 1 217 ? 1.655 6.926 1.180 1.00 93.38 217 THR A CA 1
ATOM 1809 C C . THR A 1 217 ? 2.679 7.837 1.845 1.00 93.38 217 THR A C 1
ATOM 1811 O O . THR A 1 217 ? 2.719 9.018 1.504 1.00 93.38 217 THR A O 1
ATOM 1814 N N . TYR A 1 218 ? 3.522 7.283 2.722 1.00 92.62 218 TYR A N 1
ATOM 1815 C CA . TYR A 1 218 ? 4.616 8.011 3.356 1.00 92.62 218 TYR A CA 1
ATOM 1816 C C . TYR A 1 218 ? 5.977 7.439 2.936 1.00 92.62 218 TYR A C 1
ATOM 1818 O O . TYR A 1 218 ? 6.187 6.227 3.023 1.00 92.62 218 TYR A O 1
ATOM 1826 N N . PRO A 1 219 ? 6.896 8.297 2.467 1.00 93.00 219 PRO A N 1
ATOM 1827 C CA . PRO A 1 219 ? 8.269 7.916 2.159 1.00 93.00 219 PRO A CA 1
ATOM 1828 C C . PRO A 1 219 ? 9.204 7.959 3.369 1.00 93.00 219 PRO A C 1
ATOM 1830 O O . PRO A 1 219 ? 10.176 7.210 3.391 1.00 93.00 219 PRO A O 1
ATOM 1833 N N . GLU A 1 220 ? 8.962 8.847 4.338 1.00 91.69 220 GLU A N 1
ATOM 1834 C CA . GLU A 1 220 ? 9.998 9.276 5.280 1.00 91.69 220 GLU A CA 1
ATOM 1835 C C . GLU A 1 220 ? 10.261 8.246 6.377 1.00 91.69 220 GLU A C 1
ATOM 1837 O O . GLU A 1 220 ? 9.352 7.854 7.120 1.00 91.69 220 GLU A O 1
ATOM 1842 N N . SER A 1 221 ? 11.535 7.900 6.572 1.00 88.12 221 SER A N 1
ATOM 1843 C CA . SER A 1 221 ? 11.964 7.014 7.664 1.00 88.12 221 SER A CA 1
ATOM 1844 C C . SER A 1 221 ? 11.596 7.523 9.065 1.00 88.12 221 SER A C 1
ATOM 1846 O O . SER A 1 221 ? 11.443 6.731 9.994 1.00 88.12 221 SER A O 1
ATOM 1848 N N . SER A 1 222 ? 11.393 8.832 9.227 1.00 86.38 222 SER A N 1
ATOM 1849 C CA . SER A 1 222 ? 11.021 9.467 10.496 1.00 86.38 222 SER A CA 1
ATOM 1850 C C . SER A 1 222 ? 9.575 9.212 10.938 1.00 86.38 222 SER A C 1
ATOM 1852 O O . SER A 1 222 ? 9.244 9.474 12.094 1.00 86.38 222 SER A O 1
ATOM 1854 N N . ARG A 1 223 ? 8.706 8.698 10.056 1.00 85.62 223 ARG A N 1
ATOM 1855 C CA . ARG A 1 223 ? 7.272 8.497 10.337 1.00 85.62 223 ARG A CA 1
ATOM 1856 C C . ARG A 1 223 ? 6.901 7.073 10.775 1.00 85.62 223 ARG A C 1
ATOM 1858 O O . ARG A 1 223 ? 5.717 6.773 10.901 1.00 85.62 223 ARG A O 1
ATOM 1865 N N . GLY A 1 224 ? 7.868 6.190 11.018 1.00 87.25 224 GLY A N 1
ATOM 1866 C CA . GLY A 1 224 ? 7.609 4.777 11.342 1.00 87.25 224 GLY A CA 1
ATOM 1867 C C . GLY A 1 224 ? 7.321 3.934 10.097 1.00 87.25 224 GLY A C 1
ATOM 1868 O O . GLY A 1 224 ? 7.922 4.194 9.062 1.00 87.25 224 GLY A O 1
ATOM 1869 N N . LEU A 1 225 ? 6.426 2.944 10.185 1.00 94.06 225 LEU A N 1
ATOM 1870 C CA . LEU A 1 225 ? 6.044 2.074 9.063 1.00 94.06 225 LEU A CA 1
ATOM 1871 C C . LEU A 1 225 ? 4.522 2.012 8.946 1.00 94.06 225 LEU A C 1
ATOM 1873 O O . LEU A 1 225 ? 3.848 1.327 9.712 1.00 94.06 225 LEU A O 1
ATOM 1877 N N . PHE A 1 226 ? 3.985 2.736 7.971 1.00 94.75 226 PHE A N 1
ATOM 1878 C CA . PHE A 1 226 ? 2.571 2.801 7.632 1.00 94.75 226 PHE A CA 1
ATOM 1879 C C . PHE A 1 226 ? 2.343 2.158 6.264 1.00 94.75 226 PHE A C 1
ATOM 1881 O O . PHE A 1 226 ? 2.670 2.727 5.223 1.00 94.75 226 PHE A O 1
ATOM 1888 N N . ILE A 1 227 ? 1.767 0.958 6.279 1.00 93.56 227 ILE A N 1
ATOM 1889 C CA . ILE A 1 227 ? 1.521 0.157 5.079 1.00 93.56 227 ILE A CA 1
ATOM 1890 C C . ILE A 1 227 ? 0.060 0.308 4.671 1.00 93.56 227 ILE A C 1
ATOM 1892 O O . ILE A 1 227 ? -0.843 0.160 5.497 1.00 93.56 227 ILE A O 1
ATOM 1896 N N . THR A 1 228 ? -0.173 0.584 3.388 1.00 95.81 228 THR A N 1
ATOM 1897 C CA . THR A 1 228 ? -1.521 0.803 2.850 1.00 95.81 228 THR A CA 1
ATOM 1898 C C . THR A 1 228 ? -1.931 -0.292 1.866 1.00 95.81 228 THR A C 1
ATOM 1900 O O . THR A 1 228 ? -1.209 -1.266 1.651 1.00 95.81 228 THR A O 1
ATOM 1903 N N . GLU A 1 229 ? -3.096 -0.153 1.228 1.00 96.38 229 GLU A N 1
ATOM 1904 C CA . GLU A 1 229 ? -3.584 -1.087 0.205 1.00 96.38 229 GLU A CA 1
ATOM 1905 C C . GLU A 1 229 ? -2.591 -1.262 -0.952 1.00 96.38 229 GLU A C 1
ATOM 1907 O O . GLU A 1 229 ? -2.600 -2.280 -1.642 1.00 96.38 229 GLU A O 1
ATOM 1912 N N . LYS A 1 230 ? -1.731 -0.261 -1.173 1.00 97.06 230 LYS A N 1
ATOM 1913 C CA . LYS A 1 230 ? -0.757 -0.212 -2.267 1.00 97.06 230 LYS A CA 1
ATOM 1914 C C . LYS A 1 230 ? 0.221 -1.374 -2.198 1.00 97.06 230 LYS A C 1
ATOM 1916 O O . LYS A 1 230 ? 0.515 -1.952 -3.240 1.00 97.06 230 LYS A O 1
ATOM 1921 N N . THR A 1 231 ? 0.640 -1.761 -0.995 1.00 98.06 231 THR A N 1
ATOM 1922 C CA . THR A 1 231 ? 1.507 -2.926 -0.780 1.00 98.06 231 THR A CA 1
ATOM 1923 C C . THR A 1 231 ? 0.798 -4.249 -1.059 1.00 98.06 231 THR A C 1
ATOM 1925 O O . THR A 1 231 ? 1.384 -5.181 -1.605 1.00 98.06 231 THR A O 1
ATOM 1928 N N . TRP A 1 232 ? -0.500 -4.326 -0.774 1.00 98.12 232 TRP A N 1
ATOM 1929 C CA . TRP A 1 232 ? -1.279 -5.554 -0.941 1.00 98.12 232 TRP A CA 1
ATOM 1930 C C . TRP A 1 232 ? -1.754 -5.786 -2.377 1.00 98.12 232 TRP A C 1
ATOM 1932 O O . TRP A 1 232 ? -2.000 -6.925 -2.773 1.00 98.12 232 TRP A O 1
ATOM 1942 N N . LYS A 1 233 ? -1.838 -4.732 -3.195 1.00 97.69 233 LYS A N 1
ATOM 1943 C CA . LYS A 1 233 ? -2.183 -4.824 -4.621 1.00 97.69 233 LYS A CA 1
ATOM 1944 C C . LYS A 1 233 ? -1.305 -5.797 -5.420 1.00 97.69 233 LYS A C 1
ATOM 1946 O O . LYS A 1 233 ? -1.890 -6.675 -6.057 1.00 97.69 233 LYS A O 1
ATOM 1951 N N . PRO A 1 234 ? 0.040 -5.691 -5.440 1.00 98.06 234 PRO A N 1
ATOM 1952 C CA . PRO A 1 234 ? 0.871 -6.639 -6.180 1.00 98.06 234 PRO A CA 1
ATOM 1953 C C . PRO A 1 234 ? 0.767 -8.063 -5.625 1.00 98.06 234 PRO A C 1
ATOM 1955 O O . PRO A 1 234 ? 0.642 -9.002 -6.408 1.00 98.06 234 PRO A O 1
ATOM 1958 N N . ILE A 1 235 ? 0.704 -8.225 -4.298 1.00 98.38 235 ILE A N 1
ATOM 1959 C CA . ILE A 1 235 ? 0.532 -9.535 -3.647 1.00 98.38 235 ILE A CA 1
ATOM 1960 C C . ILE A 1 235 ? -0.757 -10.211 -4.132 1.00 98.38 235 ILE A C 1
ATOM 1962 O O . ILE A 1 235 ? -0.739 -11.358 -4.578 1.00 98.38 235 ILE A O 1
ATOM 1966 N N . ALA A 1 236 ? -1.876 -9.484 -4.122 1.00 97.62 236 ALA A N 1
ATOM 1967 C CA . ALA A 1 236 ? -3.161 -10.005 -4.570 1.00 97.62 236 ALA A CA 1
ATOM 1968 C C . ALA A 1 236 ? -3.214 -10.307 -6.074 1.00 97.62 236 ALA A C 1
ATOM 1970 O O . ALA A 1 236 ? -4.067 -11.083 -6.489 1.00 97.62 236 ALA A O 1
ATOM 1971 N N . ASN A 1 237 ? -2.336 -9.721 -6.891 1.00 97.50 237 ASN A N 1
ATOM 1972 C CA . ASN A 1 237 ? -2.320 -9.905 -8.344 1.00 97.50 237 ASN A CA 1
ATOM 1973 C C . ASN A 1 237 ? -1.145 -10.767 -8.842 1.00 97.50 237 ASN A C 1
ATOM 1975 O O . ASN A 1 237 ? -0.923 -10.825 -10.049 1.00 97.50 237 ASN A O 1
ATOM 1979 N N . CYS A 1 238 ? -0.428 -11.466 -7.952 1.00 97.88 238 CYS A N 1
ATOM 1980 C CA . CYS A 1 238 ? 0.753 -12.275 -8.290 1.00 97.88 238 CYS A CA 1
ATOM 1981 C C . CYS A 1 238 ? 1.850 -11.470 -9.009 1.00 97.88 238 CYS A C 1
ATOM 1983 O O . CYS A 1 238 ? 2.410 -11.913 -10.009 1.00 97.88 238 CYS A O 1
ATOM 1985 N N . HIS A 1 239 ? 2.168 -10.284 -8.504 1.00 97.81 239 HIS A N 1
ATOM 1986 C CA . HIS A 1 239 ? 3.282 -9.465 -8.973 1.00 97.81 239 HIS A CA 1
ATOM 1987 C C . HIS A 1 239 ? 4.470 -9.520 -8.019 1.00 97.81 239 HIS A C 1
ATOM 1989 O O . HIS A 1 239 ? 4.291 -9.505 -6.801 1.00 97.81 239 HIS A O 1
ATOM 1995 N N . LEU A 1 240 ? 5.681 -9.491 -8.582 1.00 98.50 240 LEU A N 1
ATOM 1996 C CA . LEU A 1 240 ? 6.857 -9.051 -7.834 1.00 98.50 240 LEU A CA 1
ATOM 1997 C C . LEU A 1 240 ? 6.681 -7.576 -7.450 1.00 98.50 240 LEU A C 1
ATOM 1999 O O . LEU A 1 240 ? 5.965 -6.836 -8.132 1.00 98.50 240 LEU A O 1
ATOM 2003 N N . ALA A 1 241 ? 7.333 -7.125 -6.382 1.00 98.62 241 ALA A N 1
ATOM 2004 C CA . ALA A 1 241 ? 7.176 -5.752 -5.919 1.00 98.62 241 ALA A CA 1
ATOM 2005 C C . ALA A 1 241 ? 8.470 -5.168 -5.353 1.00 98.62 241 ALA A C 1
ATOM 2007 O O . ALA A 1 241 ? 9.179 -5.821 -4.595 1.00 98.62 241 ALA A O 1
ATOM 2008 N N . LEU A 1 242 ? 8.714 -3.909 -5.704 1.00 98.88 242 LEU A N 1
ATOM 2009 C CA . LEU A 1 242 ? 9.702 -3.021 -5.103 1.00 98.88 242 LEU A CA 1
ATOM 2010 C C . LEU A 1 242 ? 8.966 -1.801 -4.550 1.00 98.88 242 LEU A C 1
ATOM 2012 O O . LEU A 1 242 ? 7.922 -1.408 -5.076 1.00 98.88 242 LEU A O 1
ATOM 2016 N N . TYR A 1 243 ? 9.510 -1.189 -3.504 1.00 98.56 243 TYR A N 1
ATOM 2017 C CA . TYR A 1 243 ? 8.791 -0.191 -2.713 1.00 98.56 243 TYR A CA 1
ATOM 2018 C C . TYR A 1 243 ? 9.581 1.109 -2.589 1.00 98.56 243 TYR A C 1
ATOM 2020 O O . TYR A 1 243 ? 10.684 1.138 -2.048 1.00 98.56 243 TYR A O 1
ATOM 2028 N N . ILE A 1 244 ? 8.969 2.202 -3.036 1.00 98.44 244 ILE A N 1
ATOM 2029 C CA . ILE A 1 244 ? 9.330 3.565 -2.655 1.00 98.44 244 ILE A CA 1
ATOM 2030 C C . ILE A 1 244 ? 8.468 3.917 -1.441 1.00 98.44 244 ILE A C 1
ATOM 2032 O O . ILE A 1 244 ? 7.313 4.329 -1.576 1.00 98.44 244 ILE A O 1
ATOM 2036 N N . GLY A 1 245 ? 9.018 3.695 -0.252 1.00 96.19 245 GLY A N 1
ATOM 2037 C CA . GLY A 1 245 ? 8.322 3.866 1.019 1.00 96.19 245 GLY A CA 1
ATOM 2038 C C . GLY A 1 245 ? 9.288 3.911 2.198 1.00 96.19 245 GLY A C 1
ATOM 2039 O O . GLY A 1 245 ? 10.480 4.178 2.030 1.00 96.19 245 GLY A O 1
ATOM 2040 N N . GLN A 1 246 ? 8.763 3.648 3.388 1.00 96.31 246 GLN A N 1
ATOM 2041 C CA . GLN A 1 246 ? 9.513 3.610 4.644 1.00 96.31 246 GLN A CA 1
ATOM 2042 C C . GLN A 1 246 ? 10.450 2.391 4.726 1.00 96.31 246 GLN A C 1
ATOM 2044 O O . GLN A 1 246 ? 10.169 1.370 4.096 1.00 96.31 246 GLN A O 1
ATOM 2049 N N . PRO A 1 247 ? 11.567 2.481 5.475 1.00 97.12 247 PRO A N 1
ATOM 2050 C CA . PRO A 1 247 ? 12.484 1.360 5.634 1.00 97.12 247 PRO A CA 1
ATOM 2051 C C . PRO A 1 247 ? 11.855 0.222 6.450 1.00 97.12 247 PRO A C 1
ATOM 2053 O O . PRO A 1 247 ? 10.974 0.454 7.280 1.00 97.12 247 PRO A O 1
ATOM 2056 N N . ASN A 1 248 ? 12.379 -0.990 6.272 1.00 97.56 248 ASN A N 1
ATOM 2057 C CA . ASN A 1 248 ? 11.948 -2.231 6.930 1.00 97.56 248 ASN A CA 1
ATOM 2058 C C . ASN A 1 248 ? 10.534 -2.705 6.537 1.00 97.56 248 ASN A C 1
ATOM 2060 O O . ASN A 1 248 ? 9.916 -3.491 7.261 1.00 97.56 248 ASN A O 1
ATOM 2064 N N . LEU A 1 249 ? 10.005 -2.249 5.396 1.00 97.94 249 LEU A N 1
ATOM 2065 C CA . LEU A 1 249 ? 8.713 -2.705 4.881 1.00 97.94 249 LEU A CA 1
ATOM 2066 C C . LEU A 1 249 ? 8.801 -4.164 4.432 1.00 97.94 249 LEU A C 1
ATOM 2068 O O . LEU A 1 249 ? 7.925 -4.964 4.769 1.00 97.94 249 LEU A O 1
ATOM 2072 N N . LEU A 1 250 ? 9.858 -4.532 3.701 1.00 98.56 250 LEU A N 1
ATOM 2073 C CA . LEU A 1 250 ? 10.063 -5.923 3.294 1.00 98.56 250 LEU A CA 1
ATOM 2074 C C . LEU A 1 250 ? 10.316 -6.809 4.511 1.00 98.56 250 LEU A C 1
ATOM 2076 O O . LEU A 1 250 ? 9.774 -7.909 4.579 1.00 98.56 250 LEU A O 1
ATOM 2080 N N . GLU A 1 251 ? 11.062 -6.317 5.499 1.00 98.06 251 GLU A N 1
ATOM 2081 C CA . GLU A 1 251 ? 11.251 -7.038 6.759 1.00 98.06 251 GLU A CA 1
ATOM 2082 C C . GLU A 1 251 ? 9.925 -7.320 7.479 1.00 98.06 251 GLU A C 1
ATOM 2084 O O . GLU A 1 251 ? 9.675 -8.452 7.897 1.00 98.06 251 GLU A O 1
ATOM 2089 N N . PHE A 1 252 ? 9.018 -6.342 7.534 1.00 97.69 252 PHE A N 1
ATOM 2090 C CA . PHE A 1 252 ? 7.663 -6.573 8.029 1.00 97.69 252 PHE A CA 1
ATOM 2091 C C . PHE A 1 252 ? 6.943 -7.674 7.232 1.00 97.69 252 PHE A C 1
ATOM 2093 O O . PHE A 1 252 ? 6.371 -8.585 7.831 1.00 97.69 252 PHE A O 1
ATOM 2100 N N . LEU A 1 253 ? 6.996 -7.651 5.895 1.00 98.50 253 LEU A N 1
ATOM 2101 C CA . LEU A 1 253 ? 6.364 -8.686 5.065 1.00 98.50 253 LEU A CA 1
ATOM 2102 C C . LEU A 1 253 ? 6.939 -10.087 5.341 1.00 98.50 253 LEU A C 1
ATOM 2104 O O . LEU A 1 253 ? 6.159 -11.040 5.455 1.00 98.50 253 LEU A O 1
ATOM 2108 N N . ARG A 1 254 ? 8.261 -10.213 5.527 1.00 98.31 254 ARG A N 1
ATOM 2109 C CA . ARG A 1 254 ? 8.914 -11.481 5.906 1.00 98.31 254 ARG A CA 1
ATOM 2110 C C . ARG A 1 254 ? 8.414 -11.990 7.255 1.00 98.31 254 ARG A C 1
ATOM 2112 O O . ARG A 1 254 ? 8.053 -13.159 7.368 1.00 98.31 254 ARG A O 1
ATOM 2119 N N . GLN A 1 255 ? 8.318 -11.117 8.259 1.00 97.25 255 GLN A N 1
ATOM 2120 C CA . GLN A 1 255 ? 7.785 -11.466 9.586 1.00 97.25 255 GLN A CA 1
ATOM 2121 C C . GLN A 1 255 ? 6.321 -11.908 9.522 1.00 97.25 255 GLN A C 1
ATOM 2123 O O . GLN A 1 255 ? 5.900 -12.793 10.265 1.00 97.25 255 GLN A O 1
ATOM 2128 N N . GLN A 1 256 ? 5.554 -11.340 8.590 1.00 96.00 256 GLN A N 1
ATOM 2129 C CA . GLN A 1 256 ? 4.193 -11.775 8.298 1.00 96.00 256 GLN A CA 1
ATOM 2130 C C . GLN A 1 256 ? 4.133 -13.058 7.453 1.00 96.00 256 GLN A C 1
ATOM 2132 O O . GLN A 1 256 ? 3.031 -13.524 7.169 1.00 96.00 256 GLN A O 1
ATOM 2137 N N . GLY A 1 257 ? 5.263 -13.661 7.073 1.00 98.00 257 GLY A N 1
ATOM 2138 C CA . GLY A 1 257 ? 5.359 -14.939 6.360 1.00 98.00 257 GLY A CA 1
ATOM 2139 C C . GLY A 1 257 ? 5.186 -14.854 4.842 1.00 98.00 257 GLY A C 1
ATOM 2140 O O . GLY A 1 257 ? 4.862 -15.872 4.224 1.00 98.00 257 GLY A O 1
ATOM 2141 N N . TYR A 1 258 ? 5.347 -13.663 4.257 1.00 98.62 258 TYR A N 1
ATOM 2142 C CA . TYR A 1 258 ? 5.379 -13.461 2.808 1.00 98.62 258 TYR A CA 1
ATOM 2143 C C . TYR A 1 258 ? 6.808 -13.569 2.276 1.00 98.62 258 TYR A C 1
ATOM 2145 O O . TYR A 1 258 ? 7.765 -13.153 2.925 1.00 98.62 258 TYR A O 1
ATOM 2153 N N . ASP A 1 259 ? 6.933 -14.092 1.064 1.00 98.69 259 ASP A N 1
ATOM 2154 C CA . ASP A 1 259 ? 8.189 -14.121 0.329 1.00 98.69 259 ASP A CA 1
ATOM 2155 C C . ASP A 1 259 ? 8.456 -12.765 -0.336 1.00 98.69 259 ASP A C 1
ATOM 2157 O O . ASP A 1 259 ? 7.601 -12.247 -1.062 1.00 98.69 259 ASP A O 1
ATOM 2161 N N . THR A 1 260 ? 9.628 -12.187 -0.089 1.00 98.50 260 THR A N 1
ATOM 2162 C CA . THR A 1 260 ? 10.064 -10.911 -0.678 1.00 98.50 260 THR A CA 1
ATOM 2163 C C . THR A 1 260 ? 11.000 -11.095 -1.868 1.00 98.50 260 THR A C 1
ATOM 2165 O O . THR A 1 260 ? 11.378 -10.107 -2.491 1.00 98.50 260 THR A O 1
ATOM 2168 N N . PHE A 1 261 ? 11.313 -12.340 -2.237 1.00 98.31 261 PHE A N 1
ATOM 2169 C CA . PHE A 1 261 ? 12.112 -12.700 -3.405 1.00 98.31 261 PHE A CA 1
ATOM 2170 C C . PHE A 1 261 ? 13.543 -1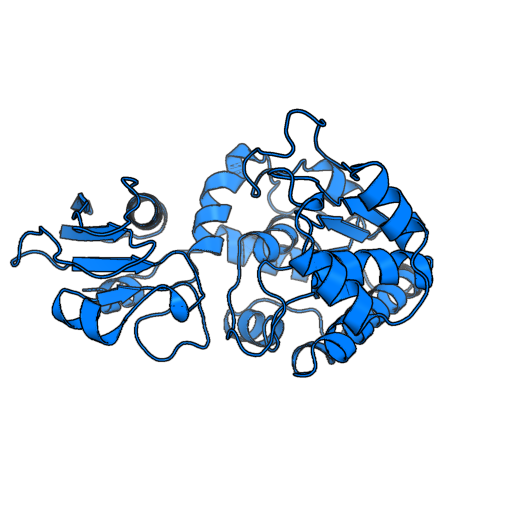2.153 -3.363 1.00 98.31 261 PHE A C 1
ATOM 2172 O O . PHE A 1 261 ? 14.038 -11.644 -4.364 1.00 98.31 261 PHE A O 1
ATOM 2179 N N . ASP A 1 262 ? 14.217 -12.262 -2.213 1.00 97.75 262 ASP A N 1
ATOM 2180 C CA . ASP A 1 262 ? 15.582 -11.739 -1.994 1.00 97.75 262 ASP A CA 1
ATOM 2181 C C . ASP A 1 262 ? 16.655 -12.393 -2.892 1.00 97.75 262 ASP A C 1
ATOM 2183 O O . ASP A 1 262 ? 17.736 -11.845 -3.092 1.00 97.75 262 ASP A O 1
ATOM 2187 N N . ASP A 1 263 ? 16.363 -13.570 -3.441 1.00 96.31 263 ASP A N 1
ATOM 2188 C CA . ASP A 1 263 ? 17.178 -14.293 -4.420 1.00 96.31 263 ASP A CA 1
ATOM 2189 C C . ASP A 1 263 ? 16.965 -13.810 -5.868 1.00 96.31 263 ASP A C 1
ATOM 2191 O O . ASP A 1 263 ? 17.785 -14.098 -6.741 1.00 96.31 263 ASP A O 1
ATOM 2195 N N . ILE A 1 264 ? 15.888 -13.060 -6.124 1.00 97.12 264 ILE A N 1
ATOM 2196 C CA . ILE A 1 264 ? 15.495 -12.553 -7.450 1.00 97.12 264 ILE A CA 1
ATOM 2197 C C . ILE A 1 264 ? 15.681 -11.035 -7.541 1.00 97.12 264 ILE A C 1
ATOM 2199 O O . ILE A 1 264 ? 16.176 -10.518 -8.546 1.00 97.12 264 ILE A O 1
ATOM 2203 N N . LEU A 1 265 ? 15.264 -10.317 -6.499 1.00 98.19 265 LEU A N 1
ATOM 2204 C CA . LEU A 1 265 ? 15.298 -8.867 -6.381 1.00 98.19 265 LEU A CA 1
ATOM 2205 C C . LEU A 1 265 ? 16.400 -8.453 -5.412 1.00 98.19 265 LEU A C 1
ATOM 2207 O O . LEU A 1 265 ? 16.576 -9.041 -4.347 1.00 98.19 265 LEU A O 1
ATOM 2211 N N . ASP A 1 266 ? 17.121 -7.389 -5.759 1.00 98.06 266 ASP A N 1
ATOM 2212 C CA . ASP A 1 266 ? 18.045 -6.772 -4.814 1.00 98.06 266 ASP A CA 1
ATOM 2213 C C . ASP A 1 266 ? 17.245 -5.937 -3.810 1.00 98.06 266 ASP A C 1
ATOM 2215 O O . ASP A 1 266 ? 16.853 -4.804 -4.096 1.00 98.06 266 ASP A O 1
ATOM 2219 N N . ASN A 1 267 ? 16.964 -6.537 -2.656 1.00 98.56 267 ASN A N 1
ATOM 2220 C CA . ASN A 1 267 ? 16.170 -5.949 -1.579 1.00 98.56 267 ASN A CA 1
ATOM 2221 C C . ASN A 1 267 ? 17.025 -5.295 -0.485 1.00 98.56 267 ASN A C 1
ATOM 2223 O O . ASN A 1 267 ? 16.500 -4.893 0.555 1.00 98.56 267 ASN A O 1
ATOM 2227 N N . THR A 1 268 ? 18.337 -5.147 -0.707 1.00 98.19 268 THR A N 1
ATOM 2228 C CA . THR A 1 268 ? 19.259 -4.531 0.267 1.00 98.19 268 THR A CA 1
ATOM 2229 C C . THR A 1 268 ? 18.923 -3.069 0.572 1.00 98.19 268 THR A C 1
ATOM 2231 O O . THR A 1 268 ? 19.341 -2.533 1.598 1.00 98.19 268 THR A O 1
ATOM 2234 N N . TYR A 1 269 ? 18.118 -2.428 -0.281 1.00 98.25 269 TYR A N 1
ATOM 2235 C CA . TYR A 1 269 ? 17.647 -1.065 -0.075 1.00 98.25 269 TYR A CA 1
ATOM 2236 C C . TYR A 1 269 ? 16.696 -0.915 1.123 1.00 98.25 269 TYR A C 1
ATOM 2238 O O . TYR A 1 269 ? 16.613 0.177 1.682 1.00 98.25 269 TYR A O 1
ATOM 2246 N N . ASP A 1 270 ? 15.982 -1.970 1.530 1.00 98.19 270 ASP A N 1
ATOM 2247 C CA . ASP A 1 270 ? 14.889 -1.882 2.513 1.00 98.19 270 ASP A CA 1
ATOM 2248 C C . ASP A 1 270 ? 15.349 -1.341 3.874 1.00 98.19 270 ASP A C 1
ATOM 2250 O O . ASP A 1 270 ? 14.607 -0.631 4.545 1.00 98.19 270 ASP A O 1
ATOM 2254 N N . THR A 1 271 ? 16.598 -1.598 4.262 1.00 97.06 271 THR A N 1
ATOM 2255 C CA . THR A 1 271 ? 17.165 -1.143 5.541 1.00 97.06 271 THR A CA 1
ATOM 2256 C C . THR A 1 271 ? 17.876 0.213 5.453 1.00 97.06 271 THR A C 1
ATOM 2258 O O . THR A 1 271 ? 18.413 0.699 6.450 1.00 97.06 271 THR A O 1
ATOM 2261 N N . ILE A 1 272 ? 17.936 0.842 4.274 1.00 98.12 272 ILE A N 1
ATOM 2262 C CA . ILE A 1 272 ? 18.583 2.150 4.103 1.00 98.12 272 ILE A CA 1
ATOM 2263 C C . ILE A 1 272 ? 17.682 3.226 4.714 1.00 98.12 272 ILE A C 1
ATOM 2265 O O . ILE A 1 272 ? 16.579 3.447 4.234 1.00 98.12 272 ILE A O 1
ATOM 2269 N N . HIS A 1 273 ? 18.142 3.942 5.741 1.00 96.25 273 HIS A N 1
ATOM 2270 C CA . HIS A 1 273 ? 17.345 4.999 6.386 1.00 96.25 273 HIS A CA 1
ATOM 2271 C C . HIS A 1 273 ? 17.314 6.323 5.613 1.00 96.25 273 HIS A C 1
ATOM 2273 O O . HIS A 1 273 ? 16.336 7.061 5.715 1.00 96.25 273 HIS A O 1
ATOM 2279 N N . GLU A 1 274 ? 18.364 6.625 4.848 1.00 96.88 274 GLU A N 1
ATOM 2280 C CA . GLU A 1 274 ? 18.412 7.820 4.005 1.00 96.88 274 GLU A CA 1
ATOM 2281 C C . GLU A 1 274 ? 17.490 7.624 2.792 1.00 96.88 274 GLU A C 1
ATOM 2283 O O . GLU A 1 274 ? 17.702 6.725 1.975 1.00 96.88 274 GLU A O 1
ATOM 2288 N N . ASP A 1 275 ? 16.428 8.429 2.722 1.00 95.69 275 ASP A N 1
ATOM 2289 C CA . ASP A 1 275 ? 15.294 8.200 1.824 1.00 95.69 275 ASP A CA 1
ATOM 2290 C C . ASP A 1 275 ? 15.711 8.185 0.346 1.00 95.69 275 ASP A C 1
ATOM 2292 O O . ASP A 1 275 ? 15.267 7.327 -0.417 1.00 95.69 275 ASP A O 1
ATOM 2296 N N . ILE A 1 276 ? 16.621 9.071 -0.064 1.00 96.69 276 ILE A N 1
ATOM 2297 C CA . ILE A 1 276 ? 17.025 9.192 -1.466 1.00 96.69 276 ILE A CA 1
ATOM 2298 C C . ILE A 1 276 ? 17.886 8.011 -1.912 1.00 96.69 276 ILE A C 1
ATOM 2300 O O . ILE A 1 276 ? 17.641 7.421 -2.965 1.00 96.69 276 ILE A O 1
ATOM 2304 N N . SER A 1 277 ? 18.851 7.602 -1.094 1.00 98.12 277 SER A N 1
ATOM 2305 C CA . SER A 1 277 ? 19.670 6.409 -1.323 1.00 98.12 277 SER A CA 1
ATOM 2306 C C . SER A 1 277 ? 18.809 5.153 -1.384 1.00 98.12 277 SER A C 1
ATOM 2308 O O . SER A 1 277 ? 19.055 4.285 -2.228 1.00 98.12 277 SER A O 1
ATOM 2310 N N . ARG A 1 278 ? 17.768 5.074 -0.545 1.00 98.12 278 ARG A N 1
ATOM 2311 C CA . ARG A 1 278 ? 16.794 3.979 -0.571 1.00 98.12 278 ARG A CA 1
ATOM 2312 C C . ARG A 1 278 ? 16.044 3.938 -1.902 1.00 98.12 278 ARG A C 1
ATOM 2314 O O . ARG A 1 278 ? 15.998 2.888 -2.540 1.00 98.12 278 ARG A O 1
ATOM 2321 N N . PHE A 1 279 ? 15.515 5.072 -2.362 1.00 98.00 279 PHE A N 1
ATOM 2322 C CA . PHE A 1 279 ? 14.742 5.140 -3.611 1.00 98.00 279 PHE A CA 1
ATOM 2323 C C . PHE A 1 279 ? 15.598 4.855 -4.838 1.00 98.00 279 PHE A C 1
ATOM 2325 O O . PHE A 1 279 ? 15.196 4.072 -5.701 1.00 98.00 279 PHE A O 1
ATOM 2332 N N . ASN A 1 280 ? 16.809 5.414 -4.872 1.00 98.31 280 ASN A N 1
ATOM 2333 C CA . ASN A 1 280 ? 17.776 5.148 -5.929 1.00 98.31 280 ASN A CA 1
ATOM 2334 C C . ASN A 1 280 ? 18.092 3.655 -6.035 1.00 98.31 280 ASN A C 1
ATOM 2336 O O . ASN A 1 280 ? 18.093 3.095 -7.131 1.00 98.31 280 ASN A O 1
ATOM 2340 N N . SER A 1 281 ? 18.313 3.003 -4.892 1.00 98.62 281 SER A N 1
ATOM 2341 C CA . SER A 1 281 ? 18.636 1.576 -4.837 1.00 98.62 281 SER A CA 1
ATOM 2342 C C . SER A 1 281 ? 17.447 0.701 -5.245 1.00 98.62 281 SER A C 1
ATOM 2344 O O . SER A 1 281 ? 17.627 -0.252 -6.000 1.00 98.62 281 SER A O 1
ATOM 2346 N N . ALA A 1 282 ? 16.222 1.060 -4.845 1.00 98.69 282 ALA A N 1
ATOM 2347 C CA . ALA A 1 282 ? 15.008 0.369 -5.283 1.00 98.69 282 ALA A CA 1
ATOM 2348 C C . ALA A 1 282 ? 14.805 0.462 -6.810 1.00 98.69 282 ALA A C 1
ATOM 2350 O O . ALA A 1 282 ? 14.523 -0.540 -7.465 1.00 98.69 282 ALA A O 1
ATOM 2351 N N . ILE A 1 283 ? 15.006 1.641 -7.409 1.00 98.62 283 ILE A N 1
ATOM 2352 C CA . ILE A 1 283 ? 14.889 1.830 -8.868 1.00 98.62 283 ILE A CA 1
ATOM 2353 C C . ILE A 1 283 ? 16.039 1.141 -9.617 1.00 98.62 283 ILE A C 1
ATOM 2355 O O . ILE A 1 283 ? 15.835 0.583 -10.698 1.00 98.62 283 ILE A O 1
ATOM 2359 N N . HIS A 1 284 ? 17.236 1.093 -9.032 1.00 98.56 284 HIS A N 1
ATOM 2360 C CA . HIS A 1 284 ? 18.335 0.300 -9.575 1.00 98.56 284 HIS A CA 1
ATOM 2361 C C . HIS A 1 284 ? 18.011 -1.204 -9.573 1.00 98.56 284 HIS A C 1
ATOM 2363 O O . HIS A 1 284 ? 18.222 -1.879 -10.583 1.00 98.56 284 HIS A O 1
ATOM 2369 N N . SER A 1 285 ? 17.431 -1.715 -8.482 1.00 98.62 285 SER A N 1
ATOM 2370 C CA . SER A 1 285 ? 16.949 -3.099 -8.377 1.00 98.62 285 SER A CA 1
ATOM 2371 C C . SER A 1 285 ? 15.905 -3.417 -9.454 1.00 98.62 285 SER A C 1
ATOM 2373 O O . SER A 1 285 ? 16.005 -4.441 -10.133 1.00 98.62 285 SER A O 1
ATOM 2375 N N . LEU A 1 286 ? 14.978 -2.484 -9.713 1.00 98.69 286 LEU A N 1
ATOM 2376 C CA . LEU A 1 286 ? 14.003 -2.598 -10.800 1.00 98.69 286 LEU A CA 1
ATOM 2377 C C . LEU A 1 286 ? 14.684 -2.742 -12.168 1.00 98.69 286 LEU A C 1
ATOM 2379 O O . LEU A 1 286 ? 14.357 -3.653 -12.928 1.00 98.69 286 LEU A O 1
ATOM 2383 N N . SER A 1 287 ? 15.646 -1.867 -12.475 1.00 98.25 287 SER A N 1
ATOM 2384 C CA . SER A 1 287 ? 16.405 -1.925 -13.731 1.00 98.25 287 SER A CA 1
ATOM 2385 C C . SER A 1 287 ? 17.140 -3.261 -13.889 1.00 98.25 287 SER A C 1
ATOM 2387 O O . SER A 1 287 ? 17.078 -3.892 -14.947 1.00 98.25 287 SER A O 1
ATOM 2389 N N . LYS A 1 288 ? 17.795 -3.736 -12.822 1.00 97.88 288 LYS A N 1
ATOM 2390 C CA . LYS A 1 288 ? 18.503 -5.022 -12.804 1.00 97.88 288 LYS A CA 1
ATOM 2391 C C . LYS A 1 288 ? 17.558 -6.185 -13.105 1.00 97.88 288 LYS A C 1
ATOM 2393 O O . LYS A 1 288 ? 17.883 -7.001 -13.964 1.00 97.88 288 LYS A O 1
ATOM 2398 N N . TYR A 1 289 ? 16.391 -6.221 -12.462 1.00 97.81 289 TYR A N 1
ATOM 2399 C CA . TYR A 1 289 ? 15.371 -7.242 -12.704 1.00 97.81 289 TYR A CA 1
ATOM 2400 C C . TYR A 1 289 ? 14.860 -7.223 -14.153 1.00 97.81 289 TYR A C 1
ATOM 2402 O O . TYR A 1 289 ? 14.838 -8.260 -14.814 1.00 97.81 289 TYR A O 1
ATOM 2410 N N . LEU A 1 290 ? 14.495 -6.052 -14.689 1.00 97.50 290 LEU A N 1
ATOM 2411 C CA . LEU A 1 290 ? 13.980 -5.945 -16.062 1.00 97.50 290 LEU A CA 1
ATOM 2412 C C . LEU A 1 290 ? 15.005 -6.407 -17.111 1.00 97.50 290 LEU A C 1
ATOM 2414 O O . LEU A 1 290 ? 14.627 -6.969 -18.141 1.00 97.50 290 LEU A O 1
ATOM 2418 N N . ASN A 1 291 ? 16.297 -6.222 -16.832 1.00 96.31 291 ASN A N 1
ATOM 2419 C CA . ASN A 1 291 ? 17.384 -6.694 -17.687 1.00 96.31 291 ASN A CA 1
ATOM 2420 C C . ASN A 1 291 ? 17.653 -8.202 -17.559 1.00 96.31 291 ASN A C 1
ATOM 2422 O O . ASN A 1 291 ? 18.127 -8.809 -18.520 1.00 96.31 291 ASN A O 1
ATOM 2426 N N . SER A 1 292 ? 17.355 -8.820 -16.413 1.00 95.38 292 SER A N 1
ATOM 2427 C CA . SER A 1 292 ? 17.660 -10.232 -16.149 1.00 95.38 292 SER A CA 1
ATOM 2428 C C . SER A 1 292 ? 16.475 -11.183 -16.322 1.00 95.38 292 SER A C 1
ATOM 2430 O O . SER A 1 292 ? 16.706 -12.382 -16.463 1.00 95.38 292 SER A O 1
ATOM 2432 N N . ILE A 1 293 ? 15.233 -10.689 -16.378 1.00 95.06 293 ILE A N 1
ATOM 2433 C CA . ILE A 1 293 ? 13.987 -11.484 -16.358 1.00 95.06 293 ILE A CA 1
ATOM 2434 C C . ILE A 1 293 ? 13.916 -12.641 -17.374 1.00 95.06 293 ILE A C 1
ATOM 2436 O O . ILE A 1 293 ? 13.260 -13.650 -17.117 1.00 95.06 293 ILE A O 1
ATOM 2440 N N . ASP A 1 294 ? 14.601 -12.539 -18.516 1.00 93.56 294 ASP A N 1
ATOM 2441 C CA . ASP A 1 294 ? 14.643 -13.614 -19.523 1.00 93.56 294 ASP A CA 1
ATOM 2442 C C . ASP A 1 294 ? 15.478 -14.824 -19.089 1.00 93.56 294 ASP A C 1
ATOM 2444 O O . ASP A 1 294 ? 15.266 -15.925 -19.589 1.00 93.56 294 ASP A O 1
ATOM 2448 N N . SER A 1 295 ? 16.432 -14.620 -18.182 1.00 92.25 295 SER A N 1
ATOM 2449 C CA . SER A 1 295 ? 17.365 -15.646 -17.704 1.00 92.25 295 SER A CA 1
ATOM 2450 C C . SER A 1 295 ? 16.946 -16.321 -16.398 1.00 92.25 295 SER A C 1
ATOM 2452 O O . SER A 1 295 ? 17.653 -17.205 -15.920 1.00 92.25 295 SER A O 1
ATOM 2454 N N . ILE A 1 296 ? 15.819 -15.914 -15.812 1.00 90.75 296 ILE A N 1
ATOM 2455 C CA . ILE A 1 296 ? 15.368 -16.404 -14.508 1.00 90.75 296 ILE A CA 1
ATOM 2456 C C . ILE A 1 296 ? 14.387 -17.566 -14.693 1.00 90.75 296 ILE A C 1
ATOM 2458 O O . ILE A 1 296 ? 13.569 -17.555 -15.616 1.00 90.75 296 ILE A O 1
ATOM 2462 N N . ASP A 1 297 ? 14.437 -18.561 -13.803 1.00 90.88 297 ASP A N 1
ATOM 2463 C CA . ASP A 1 297 ? 13.417 -19.609 -13.752 1.00 90.88 297 ASP A CA 1
ATOM 2464 C C . ASP A 1 297 ? 12.085 -19.045 -13.236 1.00 90.88 297 ASP A C 1
ATOM 2466 O O . ASP A 1 297 ? 11.915 -18.705 -12.066 1.00 90.88 297 ASP A O 1
ATOM 2470 N N . LYS A 1 298 ? 11.118 -18.952 -14.146 1.00 95.25 298 LYS A N 1
ATOM 2471 C CA . LYS A 1 298 ? 9.798 -18.363 -13.902 1.00 95.25 298 LYS A CA 1
ATOM 2472 C C . LYS A 1 298 ? 8.862 -19.303 -13.145 1.00 95.25 298 LYS A C 1
ATOM 2474 O O . LYS A 1 298 ? 7.919 -18.831 -12.511 1.00 95.25 298 LYS A O 1
ATOM 2479 N N . ASN A 1 299 ? 9.090 -20.618 -13.205 1.00 94.88 299 ASN A N 1
ATOM 2480 C CA . ASN A 1 299 ? 8.178 -21.592 -12.601 1.00 94.88 299 ASN A CA 1
ATOM 2481 C C . ASN A 1 299 ? 8.221 -21.523 -11.073 1.00 94.88 299 ASN A C 1
ATOM 2483 O O . ASN A 1 299 ? 7.161 -21.492 -10.444 1.00 94.88 299 ASN A O 1
ATOM 2487 N N . ASP A 1 300 ? 9.423 -21.457 -10.497 1.00 94.50 300 ASP A N 1
ATOM 2488 C CA . ASP A 1 300 ? 9.616 -21.295 -9.052 1.00 94.50 300 ASP A CA 1
ATOM 2489 C C . ASP A 1 300 ? 8.986 -19.986 -8.553 1.00 94.50 300 ASP A C 1
ATOM 2491 O O . ASP A 1 300 ? 8.117 -19.991 -7.675 1.00 94.50 300 ASP A O 1
ATOM 2495 N N . ILE A 1 301 ? 9.313 -18.867 -9.209 1.00 97.12 301 ILE A N 1
ATOM 2496 C CA . ILE A 1 301 ? 8.777 -17.544 -8.858 1.00 97.12 301 ILE A CA 1
ATOM 2497 C C . ILE A 1 301 ? 7.250 -17.546 -8.904 1.00 97.12 301 ILE A C 1
ATOM 2499 O O . ILE A 1 301 ? 6.589 -17.036 -8.000 1.00 97.12 301 ILE A O 1
ATOM 2503 N N . GLN A 1 302 ? 6.661 -18.157 -9.930 1.00 97.88 302 GLN A N 1
ATOM 2504 C CA . GLN A 1 302 ? 5.214 -18.221 -10.070 1.00 97.88 302 GLN A CA 1
ATOM 2505 C C . GLN A 1 302 ? 4.536 -19.001 -8.934 1.00 97.88 302 GLN A C 1
ATOM 2507 O O . GLN A 1 302 ? 3.430 -18.636 -8.516 1.00 97.88 302 GLN A O 1
ATOM 2512 N N . GLN A 1 303 ? 5.155 -20.072 -8.434 1.00 97.12 303 GLN A N 1
ATOM 2513 C CA . GLN A 1 303 ? 4.629 -20.827 -7.294 1.00 97.12 303 GLN A CA 1
ATOM 2514 C C . GLN A 1 303 ? 4.678 -19.992 -6.012 1.00 97.12 303 GLN A C 1
ATOM 2516 O O . GLN A 1 303 ? 3.682 -19.918 -5.290 1.00 97.12 303 GLN A O 1
ATOM 2521 N N . ARG A 1 304 ? 5.788 -19.288 -5.782 1.00 98.06 304 ARG A N 1
ATOM 2522 C CA . ARG A 1 304 ? 5.988 -18.394 -4.631 1.00 98.06 304 ARG A CA 1
ATOM 2523 C C . ARG A 1 304 ? 5.041 -17.187 -4.656 1.00 98.06 304 ARG A C 1
ATOM 2525 O O . ARG A 1 304 ? 4.441 -16.842 -3.640 1.00 98.06 304 ARG A O 1
ATOM 2532 N N . LEU A 1 305 ? 4.781 -16.615 -5.835 1.00 98.25 305 LEU A N 1
ATOM 2533 C CA . LEU A 1 305 ? 3.764 -15.570 -6.025 1.00 98.25 305 LEU A CA 1
ATOM 2534 C C . LEU A 1 305 ? 2.354 -16.067 -5.674 1.00 98.25 305 LEU A C 1
ATOM 2536 O O . LEU A 1 305 ? 1.602 -15.364 -4.998 1.00 98.25 305 LEU A O 1
ATOM 2540 N N . LYS A 1 306 ? 2.001 -17.293 -6.080 1.00 97.88 306 LYS A N 1
ATOM 2541 C CA . LYS A 1 306 ? 0.716 -17.912 -5.714 1.00 97.88 306 LYS A CA 1
ATOM 2542 C C . LYS A 1 306 ? 0.620 -18.192 -4.220 1.00 97.88 306 LYS A C 1
ATOM 2544 O O . LYS A 1 306 ? -0.445 -17.973 -3.651 1.00 97.88 306 LYS A O 1
ATOM 2549 N N . TYR A 1 307 ? 1.709 -18.629 -3.588 1.00 97.88 307 TYR A N 1
ATOM 2550 C CA . TYR A 1 307 ? 1.773 -18.792 -2.136 1.00 97.88 307 TYR A CA 1
ATOM 2551 C C . TYR A 1 307 ? 1.467 -17.466 -1.418 1.00 97.88 307 TYR A C 1
ATOM 2553 O O . TYR A 1 307 ? 0.560 -17.418 -0.584 1.00 97.88 307 TYR A O 1
ATOM 2561 N N . ASN A 1 308 ? 2.124 -16.370 -1.814 1.00 98.62 308 ASN A N 1
ATOM 2562 C CA . ASN A 1 308 ? 1.851 -15.037 -1.269 1.00 98.62 308 ASN A CA 1
ATOM 2563 C C . ASN A 1 308 ? 0.390 -14.606 -1.488 1.00 98.62 308 ASN A C 1
ATOM 2565 O O . ASN A 1 308 ? -0.262 -14.134 -0.555 1.00 98.62 308 ASN A O 1
ATOM 2569 N N . GLN A 1 309 ? -0.152 -14.801 -2.695 1.00 98.19 309 GLN A N 1
ATOM 2570 C CA . GLN A 1 309 ? -1.543 -14.460 -2.998 1.00 98.19 309 GLN A CA 1
ATOM 2571 C C . GLN A 1 309 ? -2.522 -15.252 -2.119 1.00 98.19 309 GLN A C 1
ATOM 2573 O O . GLN A 1 309 ? -3.439 -14.674 -1.540 1.00 98.19 309 GLN A O 1
ATOM 2578 N N . GLN A 1 310 ? -2.334 -16.568 -2.000 1.00 97.75 310 GLN A N 1
ATOM 2579 C CA . GLN A 1 310 ? -3.192 -17.430 -1.187 1.00 97.75 310 GLN A CA 1
ATOM 2580 C C . GLN A 1 310 ? -3.154 -17.024 0.284 1.00 97.75 310 GLN A C 1
ATOM 2582 O O . GLN A 1 310 ? -4.211 -16.908 0.901 1.00 97.75 310 GLN A O 1
ATOM 2587 N N . ARG A 1 311 ? -1.963 -16.729 0.815 1.00 97.38 311 ARG A N 1
ATOM 2588 C CA . ARG A 1 311 ? -1.789 -16.232 2.181 1.00 97.38 311 ARG A CA 1
ATOM 2589 C C . ARG A 1 311 ? -2.592 -14.955 2.429 1.00 97.38 311 ARG A C 1
ATOM 2591 O O . ARG A 1 311 ? -3.325 -14.887 3.411 1.00 97.38 311 ARG A O 1
ATOM 2598 N N . PHE A 1 312 ? -2.513 -13.987 1.516 1.00 98.00 312 PHE A N 1
ATOM 2599 C CA . PHE A 1 312 ? -3.290 -12.749 1.600 1.00 98.00 312 PHE A CA 1
ATOM 2600 C C . PHE A 1 312 ? -4.805 -13.003 1.523 1.00 98.00 312 PHE A C 1
ATOM 2602 O O . PHE A 1 312 ? -5.571 -12.509 2.347 1.00 98.00 312 PHE A O 1
ATOM 2609 N N . LEU A 1 313 ? -5.254 -13.817 0.563 1.00 97.00 313 LEU A N 1
ATOM 2610 C CA . LEU A 1 313 ? -6.678 -14.110 0.362 1.00 97.00 313 LEU A CA 1
ATOM 2611 C C . LEU A 1 313 ? -7.313 -14.904 1.515 1.00 97.00 313 LEU A C 1
ATOM 2613 O O . LEU A 1 313 ? -8.536 -14.907 1.655 1.00 97.00 313 LEU A O 1
ATOM 2617 N N . GLN A 1 314 ? -6.495 -15.581 2.321 1.00 96.19 314 GLN A N 1
ATOM 2618 C CA . GLN A 1 314 ? -6.915 -16.386 3.467 1.00 96.19 314 GLN A CA 1
ATOM 2619 C C . GLN A 1 314 ? -6.739 -15.664 4.809 1.00 96.19 314 GLN A C 1
ATOM 2621 O O . GLN A 1 314 ? -6.954 -16.284 5.850 1.00 96.19 314 GLN A O 1
ATOM 2626 N N . MET A 1 315 ? -6.374 -14.376 4.810 1.00 97.25 315 MET A N 1
ATOM 2627 C CA . MET A 1 315 ? -6.230 -13.608 6.046 1.00 97.25 315 MET A CA 1
ATOM 2628 C C . MET A 1 315 ? -7.513 -13.644 6.887 1.00 97.25 315 MET A C 1
ATOM 2630 O O . MET A 1 315 ? -8.633 -13.468 6.392 1.00 97.25 315 MET A O 1
ATOM 2634 N N . LYS A 1 316 ? -7.319 -13.854 8.187 1.00 96.88 316 LYS A N 1
ATOM 2635 C CA . LYS A 1 316 ? -8.348 -13.863 9.222 1.00 96.88 316 LYS A CA 1
ATOM 2636 C C . LYS A 1 316 ? -7.801 -13.158 10.452 1.00 96.88 316 LYS A C 1
ATOM 2638 O O . LYS A 1 316 ? -6.637 -13.340 10.795 1.00 96.88 316 LYS A O 1
ATOM 2643 N N . ILE A 1 317 ? -8.663 -12.397 11.110 1.00 96.31 317 ILE A N 1
ATOM 2644 C CA . ILE A 1 317 ? -8.364 -11.785 12.399 1.00 96.31 317 ILE A CA 1
ATOM 2645 C C . ILE A 1 317 ? -8.599 -12.869 13.445 1.00 96.31 317 ILE A C 1
ATOM 2647 O O . ILE A 1 317 ? -9.707 -13.408 13.543 1.00 96.31 317 ILE A O 1
ATOM 2651 N N . SER A 1 318 ? -7.551 -13.230 14.182 1.00 93.88 318 SER A N 1
ATOM 2652 C CA . SER A 1 318 ? -7.653 -14.288 15.182 1.00 93.88 318 SER A CA 1
ATOM 2653 C C . SER A 1 318 ? -8.428 -13.813 16.412 1.00 93.88 318 SER A C 1
ATOM 2655 O O . SER A 1 318 ? -8.548 -12.614 16.683 1.00 93.88 318 SER A O 1
ATOM 2657 N N . ASN A 1 319 ? -8.952 -14.763 17.188 1.00 90.25 319 ASN A N 1
ATOM 2658 C CA . ASN A 1 319 ? -9.605 -14.424 18.447 1.00 90.25 319 ASN A CA 1
ATOM 2659 C C . ASN A 1 319 ? -8.611 -13.795 19.427 1.00 90.25 319 ASN A C 1
ATOM 2661 O O . ASN A 1 319 ? -8.984 -12.864 20.126 1.00 90.25 319 ASN A O 1
ATOM 2665 N N . GLU A 1 320 ? -7.357 -14.252 19.452 1.00 92.88 320 GLU A N 1
ATOM 2666 C CA . GLU A 1 320 ? -6.296 -13.685 20.292 1.00 92.88 320 GLU A CA 1
ATOM 2667 C C . GLU A 1 320 ? -6.022 -12.218 19.942 1.00 92.88 320 GLU A C 1
ATOM 2669 O O . GLU A 1 320 ? -5.878 -11.398 20.847 1.00 92.88 320 GLU A O 1
ATOM 2674 N N . GLU A 1 321 ? -6.005 -11.876 18.648 1.00 94.19 321 GLU A N 1
ATOM 2675 C CA . GLU A 1 321 ? -5.836 -10.494 18.193 1.00 94.19 321 GLU A CA 1
ATOM 2676 C C . GLU A 1 321 ? -6.986 -9.610 18.689 1.00 94.19 321 GLU A C 1
ATOM 2678 O O . GLU A 1 321 ? -6.739 -8.562 19.278 1.00 94.19 321 GLU A O 1
ATOM 2683 N N . ILE A 1 322 ? -8.235 -10.071 18.564 1.00 93.12 322 ILE A N 1
ATOM 2684 C CA . ILE A 1 322 ? -9.401 -9.320 19.055 1.00 93.12 322 ILE A CA 1
ATOM 2685 C C . ILE A 1 322 ? -9.430 -9.250 20.580 1.00 93.12 322 ILE A C 1
ATOM 2687 O O . ILE A 1 322 ? -9.770 -8.204 21.122 1.00 93.12 322 ILE A O 1
ATOM 2691 N N . GLN A 1 323 ? -9.050 -10.312 21.296 1.00 92.25 323 GLN A N 1
ATOM 2692 C CA . GLN A 1 323 ? -8.966 -10.276 22.759 1.00 92.25 323 GLN A CA 1
ATOM 2693 C C . GLN A 1 323 ? -7.945 -9.246 23.256 1.00 92.25 323 GLN A C 1
ATOM 2695 O O . GLN A 1 323 ? -8.133 -8.701 24.336 1.00 92.25 323 GLN A O 1
ATOM 2700 N N . ALA A 1 324 ? -6.898 -8.936 22.485 1.00 93.56 324 ALA A N 1
ATOM 2701 C CA . ALA A 1 324 ? -5.965 -7.866 22.838 1.00 93.56 324 ALA A CA 1
ATOM 2702 C C . ALA A 1 324 ? -6.594 -6.459 22.745 1.00 93.56 324 ALA A C 1
ATOM 2704 O O . ALA A 1 324 ? -6.048 -5.507 23.308 1.00 93.56 324 ALA A O 1
ATOM 2705 N N . TRP A 1 325 ? -7.714 -6.319 22.027 1.00 93.50 325 TRP A N 1
ATOM 2706 C CA . TRP A 1 325 ? -8.433 -5.056 21.827 1.00 93.50 325 TRP A CA 1
ATOM 2707 C C . TRP A 1 325 ? -9.521 -4.800 22.872 1.00 93.50 325 TRP A C 1
ATOM 2709 O O . TRP A 1 325 ? -9.987 -3.665 22.984 1.00 93.50 325 TRP A O 1
ATOM 2719 N N . LEU A 1 326 ? -9.946 -5.844 23.588 1.00 89.81 326 LEU A N 1
ATOM 2720 C CA . LEU A 1 326 ? -10.906 -5.765 24.691 1.00 89.81 326 LEU A CA 1
ATOM 2721 C C . LEU A 1 326 ? -10.182 -5.377 25.988 1.00 89.81 326 LEU A C 1
ATOM 2723 O O . LEU A 1 326 ? -10.826 -4.687 26.808 1.00 89.81 326 LEU A O 1
#

Radius of gyration: 20.5 Å; chains: 1; bounding box: 42×46×52 Å

Foldseek 3Di:
DEAEEEKEWPADWDPDCLVVVLCVVFAPDDFYEYETGAEADDGDIDDDPVHAYEYEYADLFCVRDDLVRCVVPHAYEYQFPQDPRGHHDVSQLSSLLVCCVVQVQDALAFFPLDLEEEEALAEQALLSLVLCQVCVVVVVNVRYQHWYACAPVSLPVVPRVVSNCVVVVDDRPVSVVCSVVVHIGDGADDNVCSHDDPSHGHLVRRVNHAEYAFEAPAQAQVSGDRGHNSVCVCLQNLHQYFYNHYACPVVVCVVLVADNPVVQFVPVLRHPNPNSSSSSRSVVRSVVNSVCSVVDDSVVSSVSSSVSNVSSNNRHQYPVNVVVRD

Sequence (326 aa):
MAKITLAKGSFQCLDTNRLGSVIEKYSDFNGNLQICEHMEGKGNIEYDKDTPLVIFHTEGDPKYIDIDYFSNFGKVIHCNANMSKGIFFNYWAYDYLTHIKELGVQTNNQNTFAKKFLCLNGRPDWHRYYTLQMLYDTGLYDTGLVSFLNRYNQLNNNYHYDTFKEIYKKDTPEIDHMRDRHSHLVVDRSNNEIHKNDRLHNKWIYEETSISLVTETYPESSRGLFITEKTWKPIANCHLALYIGQPNLLEFLRQQGYDTFDDILDNTYDTIHEDISRFNSAIHSLSKYLNSIDSIDKNDIQQRLKYNQQRFLQMKISNEEIQAWL